Protein AF-A0A6P8N595-F1 (afdb_monomer_lite)

Sequence (375 aa):
MKVKLNLFVYFINKYFNYNSVKYYSQSKTLFDKTEINFKNWEEELERTMQVLPNFITVEEEKSLMEEIDPYVRRLKYEQSHWDDAIHNYRETEKGKWNNDNTKIINRIREKAFSKDMSQISLIHILDLAPEGWIKPHVDSIRFCGEIITGLSLLTDSVMRLKMVDNVTLYKDFLLPRRSLYIMRLVCRKIIKNGSTGNSSILAFVTCYTSCVLWMRYGMLIGDRFILLVNVFGSILQASYVYIFILYSVQKFKPIKQMIAATCFLGVVYFYSFYEEDRALAAKYVGFLSCILTVLFFASPLMMLAHVIRVKSTESLPFPIIMASLIVSCQWFAYGCLLNDRFIQIPNFLGCVLSAFQLCFFLVYHNDKSNETYLI

Structure (mmCIF, N/CA/C/O backbone):
data_AF-A0A6P8N595-F1
#
_entry.id   AF-A0A6P8N595-F1
#
loop_
_atom_site.group_PDB
_atom_site.id
_atom_site.type_symbol
_atom_site.label_atom_id
_atom_site.label_alt_id
_atom_site.label_comp_id
_atom_site.label_asym_id
_atom_site.label_entity_id
_atom_site.label_seq_id
_atom_site.pdbx_PDB_ins_code
_atom_site.Cartn_x
_atom_site.Cartn_y
_atom_site.Cartn_z
_atom_site.occupancy
_atom_site.B_iso_or_equiv
_atom_site.auth_seq_id
_atom_site.auth_comp_id
_atom_site.auth_asym_id
_atom_site.auth_atom_id
_atom_site.pdbx_PDB_model_num
ATOM 1 N N . MET A 1 1 ? 10.367 22.811 14.236 1.00 22.42 1 MET A N 1
ATOM 2 C CA . MET A 1 1 ? 10.750 21.432 14.611 1.00 22.42 1 MET A CA 1
ATOM 3 C C . MET A 1 1 ? 9.459 20.681 14.914 1.00 22.42 1 MET A C 1
ATOM 5 O O . MET A 1 1 ? 8.657 21.198 15.672 1.00 22.42 1 MET A O 1
ATOM 9 N N . LYS A 1 2 ? 9.146 19.594 14.209 1.00 22.42 2 LYS A N 1
ATOM 10 C CA . LYS A 1 2 ? 7.878 18.861 14.391 1.00 22.42 2 LYS A CA 1
ATOM 11 C C . LYS A 1 2 ? 8.138 17.760 15.407 1.00 22.42 2 LYS A C 1
ATOM 13 O O . LYS A 1 2 ? 9.170 17.126 15.257 1.00 22.42 2 LYS A O 1
ATOM 18 N N . VAL A 1 3 ? 7.243 17.546 16.372 1.00 24.86 3 VAL A N 1
ATOM 19 C CA . VAL A 1 3 ? 7.327 16.385 17.261 1.00 24.86 3 VAL A CA 1
ATOM 20 C C . VAL A 1 3 ? 6.084 15.523 17.110 1.00 24.86 3 VAL A C 1
ATOM 22 O O . VAL A 1 3 ? 4.962 16.028 17.115 1.00 24.86 3 VAL A O 1
ATOM 25 N N . LYS A 1 4 ? 6.293 14.226 16.896 1.00 27.27 4 LYS A N 1
ATOM 26 C CA . LYS A 1 4 ? 5.243 13.199 16.922 1.00 27.27 4 LYS A CA 1
ATOM 27 C C . LYS A 1 4 ? 5.301 12.476 18.271 1.00 27.27 4 LYS A C 1
ATOM 29 O O . LYS A 1 4 ? 6.362 12.458 18.878 1.00 27.27 4 LYS A O 1
ATOM 34 N N . LEU A 1 5 ? 4.204 11.896 18.748 1.00 27.95 5 LEU A N 1
ATOM 35 C CA . LEU A 1 5 ? 4.162 11.130 20.002 1.00 27.95 5 LEU A CA 1
ATOM 36 C C . LEU A 1 5 ? 3.780 9.676 19.701 1.00 27.95 5 LEU A C 1
ATOM 38 O O . LEU A 1 5 ? 2.853 9.456 18.931 1.00 27.95 5 LEU A O 1
ATOM 42 N N . ASN A 1 6 ? 4.494 8.716 20.288 1.00 30.11 6 ASN A N 1
ATOM 43 C CA . ASN A 1 6 ? 4.221 7.283 20.214 1.00 30.11 6 ASN A CA 1
ATOM 44 C C . ASN A 1 6 ? 3.418 6.824 21.431 1.00 30.11 6 ASN A C 1
ATOM 46 O O . ASN A 1 6 ? 3.755 7.199 22.553 1.00 30.11 6 ASN A O 1
ATOM 50 N N . LEU A 1 7 ? 2.447 5.949 21.201 1.00 32.38 7 LEU A N 1
ATOM 51 C CA . LEU A 1 7 ? 1.578 5.328 22.190 1.00 32.38 7 LEU A CA 1
ATOM 52 C C . LEU A 1 7 ? 2.114 3.964 22.638 1.00 32.38 7 LEU A C 1
ATOM 54 O O . LEU A 1 7 ? 2.321 3.092 21.805 1.00 32.38 7 LEU A O 1
ATOM 58 N N . PHE A 1 8 ? 2.289 3.764 23.942 1.00 31.25 8 PHE A N 1
ATOM 59 C CA . PHE A 1 8 ? 2.638 2.485 24.566 1.00 31.25 8 PHE A CA 1
ATOM 60 C C . PHE A 1 8 ? 1.568 2.129 25.600 1.00 31.25 8 PHE A C 1
ATOM 62 O O . PHE A 1 8 ? 1.173 3.023 26.338 1.00 31.25 8 PHE A O 1
ATOM 69 N N . VAL A 1 9 ? 1.147 0.868 25.727 1.00 31.14 9 VAL A N 1
ATOM 70 C CA . VAL A 1 9 ? 0.247 0.430 26.816 1.00 31.14 9 VAL A CA 1
ATOM 71 C C . VAL A 1 9 ? 0.777 -0.854 27.463 1.00 31.14 9 VAL A C 1
ATOM 73 O O . VAL A 1 9 ? 1.109 -1.804 26.753 1.00 31.14 9 VAL A O 1
ATOM 76 N N . TYR A 1 10 ? 0.862 -0.876 28.798 1.00 28.20 10 TYR A N 1
ATOM 77 C CA . TYR A 1 10 ? 1.267 -2.026 29.621 1.00 28.20 10 TYR A CA 1
ATOM 78 C C . TYR A 1 10 ? 0.215 -2.353 30.690 1.00 28.20 10 TYR A C 1
ATOM 80 O O . TYR A 1 10 ? -0.327 -1.439 31.307 1.00 28.20 10 TYR A O 1
ATOM 88 N N . PHE A 1 11 ? -0.008 -3.636 30.992 1.00 29.19 11 PHE A N 1
ATOM 89 C CA . PHE A 1 11 ? -0.725 -4.053 32.207 1.00 29.19 11 PHE A CA 1
ATOM 90 C C . PHE A 1 11 ? 0.168 -3.914 33.437 1.00 29.19 11 PHE A C 1
ATOM 92 O O . PHE A 1 11 ? 1.360 -4.231 33.397 1.00 29.19 11 PHE A O 1
ATOM 99 N N . ILE A 1 12 ? -0.397 -3.448 34.551 1.00 31.77 12 ILE A N 1
ATOM 100 C CA . ILE A 1 12 ? 0.353 -3.354 35.805 1.00 31.77 12 ILE A CA 1
ATOM 101 C C . ILE A 1 12 ? 0.553 -4.766 36.360 1.00 31.77 12 ILE A C 1
ATOM 103 O O . ILE A 1 12 ? -0.369 -5.352 36.920 1.00 31.77 12 ILE A O 1
ATOM 107 N N . ASN A 1 13 ? 1.781 -5.288 36.271 1.00 28.41 13 ASN A N 1
ATOM 108 C CA . ASN A 1 13 ? 2.214 -6.429 37.074 1.00 28.41 13 ASN A CA 1
ATOM 109 C C . ASN A 1 13 ? 3.448 -6.060 37.931 1.00 28.41 13 ASN A C 1
ATOM 111 O O . ASN A 1 13 ? 4.530 -5.754 37.433 1.00 28.41 13 ASN A O 1
ATOM 115 N N . LYS A 1 14 ? 3.214 -6.031 39.249 1.00 30.34 14 LYS A N 1
ATOM 116 C CA . LYS A 1 14 ? 4.107 -6.041 40.432 1.00 30.34 14 LYS A CA 1
ATOM 117 C C . LYS A 1 14 ? 5.339 -5.119 40.588 1.00 30.34 14 LYS A C 1
ATOM 119 O O . LYS A 1 14 ? 5.921 -5.162 41.667 1.00 30.34 14 LYS A O 1
ATOM 124 N N . TYR A 1 15 ? 5.705 -4.245 39.645 1.00 29.50 15 TYR A N 1
ATOM 125 C CA . TYR A 1 15 ? 6.865 -3.332 39.821 1.00 29.50 15 TYR A CA 1
ATOM 126 C C . TYR A 1 15 ? 6.601 -1.841 39.538 1.00 29.50 15 TYR A C 1
ATOM 128 O O . TYR A 1 15 ? 7.543 -1.055 39.432 1.00 29.50 15 TYR A O 1
ATOM 136 N N . PHE A 1 16 ? 5.339 -1.414 39.436 1.00 36.00 16 PHE A N 1
ATOM 137 C CA . PHE A 1 16 ? 5.020 -0.003 39.202 1.00 36.00 16 PHE A CA 1
ATOM 138 C C . PHE A 1 16 ? 4.951 0.774 40.525 1.00 36.00 16 PHE A C 1
ATOM 140 O O . PHE A 1 16 ? 4.128 0.484 41.393 1.00 36.00 16 PHE A O 1
ATOM 147 N N . ASN A 1 17 ? 5.847 1.748 40.694 1.00 30.89 17 ASN A N 1
ATOM 148 C CA . ASN A 1 17 ? 5.922 2.581 41.889 1.00 30.89 17 ASN A CA 1
ATOM 149 C C . ASN A 1 17 ? 4.817 3.652 41.825 1.00 30.89 17 ASN A C 1
ATOM 151 O O . ASN A 1 17 ? 4.903 4.588 41.035 1.00 30.89 17 ASN A O 1
ATOM 155 N N . TYR A 1 18 ? 3.770 3.496 42.640 1.00 31.53 18 TYR A N 1
ATOM 156 C CA . TYR A 1 18 ? 2.554 4.330 42.659 1.00 31.53 18 TYR A CA 1
ATOM 157 C C . TYR A 1 18 ? 2.798 5.830 42.944 1.00 31.53 18 TYR A C 1
ATOM 159 O O . TYR A 1 18 ? 1.905 6.650 42.742 1.00 31.53 18 TYR A O 1
ATOM 167 N N . ASN A 1 19 ? 3.996 6.209 43.396 1.00 28.02 19 ASN A N 1
ATOM 168 C CA . ASN A 1 19 ? 4.276 7.534 43.956 1.00 28.02 19 ASN A CA 1
ATOM 169 C C . ASN A 1 19 ? 4.432 8.682 42.936 1.00 28.02 19 ASN A C 1
ATOM 171 O O . ASN A 1 19 ? 4.620 9.822 43.358 1.00 28.02 19 ASN A O 1
ATOM 175 N N . SER A 1 20 ? 4.359 8.437 41.622 1.00 33.53 20 SER A N 1
ATOM 176 C CA . SER A 1 20 ? 4.559 9.480 40.593 1.00 33.53 20 SER A CA 1
ATOM 177 C C . SER A 1 20 ? 3.300 9.908 39.824 1.00 33.53 20 SER A C 1
ATOM 179 O O . SER A 1 20 ? 3.393 10.784 38.965 1.00 33.53 20 SER A O 1
ATOM 181 N N . VAL A 1 21 ? 2.117 9.357 40.121 1.00 32.88 21 VAL A N 1
ATOM 182 C CA . VAL A 1 21 ? 0.891 9.643 39.351 1.00 32.88 21 VAL A CA 1
ATOM 183 C C . VAL A 1 21 ? 0.053 10.725 40.043 1.00 32.88 21 VAL A C 1
ATOM 185 O O . VAL A 1 21 ? -0.585 10.475 41.064 1.00 32.88 21 VAL A O 1
ATOM 188 N N . LYS A 1 22 ? 0.029 11.944 39.486 1.00 33.22 22 LYS A N 1
ATOM 189 C CA . LYS A 1 22 ? -0.899 13.006 39.911 1.00 33.22 22 LYS A CA 1
ATOM 190 C C . LYS A 1 22 ? -2.226 12.882 39.159 1.00 33.22 22 LYS A C 1
ATOM 192 O O . LYS A 1 22 ? -2.256 12.937 37.934 1.00 33.22 22 LYS A O 1
ATOM 197 N N . TYR A 1 23 ? -3.327 12.771 39.899 1.00 31.20 23 TYR A N 1
ATOM 198 C CA . TYR A 1 23 ? -4.684 12.879 39.364 1.00 31.20 23 TYR A CA 1
ATOM 199 C C . TYR A 1 23 ? -5.029 14.354 39.142 1.00 31.20 23 TYR A C 1
ATOM 201 O O . TYR A 1 23 ? -4.988 15.137 40.089 1.00 31.20 23 TYR A O 1
ATOM 209 N N . TYR A 1 24 ? -5.397 14.739 37.920 1.00 34.91 24 TYR A N 1
ATOM 210 C CA . TYR A 1 24 ? -5.922 16.076 37.642 1.00 34.91 24 TYR A CA 1
ATOM 211 C C . TYR A 1 24 ? -7.343 15.993 37.091 1.00 34.91 24 TYR A C 1
ATOM 213 O O . TYR A 1 24 ? -7.575 15.534 35.976 1.00 34.91 24 TYR A O 1
ATOM 221 N N . SER A 1 25 ? -8.302 16.489 37.876 1.00 28.50 25 SER A N 1
ATOM 222 C CA . SER A 1 25 ? -9.640 16.828 37.402 1.00 28.50 25 SER A CA 1
ATOM 223 C C . SER A 1 25 ? -9.751 18.347 37.327 1.00 28.50 25 SER A C 1
ATOM 225 O O . SER A 1 25 ? -9.930 18.998 38.353 1.00 28.50 25 SER A O 1
ATOM 227 N N . GLN A 1 26 ? -9.654 18.942 36.139 1.00 25.52 26 GLN A N 1
ATOM 228 C CA . GLN A 1 26 ? -10.226 20.271 35.923 1.00 25.52 26 GLN A CA 1
ATOM 229 C C . GLN A 1 26 ? -10.506 20.526 34.441 1.00 25.52 26 GLN A C 1
ATOM 231 O O . GLN A 1 26 ? -9.626 20.500 33.586 1.00 25.52 26 GLN A O 1
ATOM 236 N N . SER A 1 27 ? -11.781 20.778 34.159 1.00 31.08 27 SER A N 1
ATOM 237 C CA . SER A 1 27 ? -12.295 21.235 32.873 1.00 31.08 27 SER A CA 1
ATOM 238 C C . SER A 1 27 ? -12.081 22.744 32.757 1.00 31.08 27 SER A C 1
ATOM 240 O O . SER A 1 27 ? -12.686 23.500 33.517 1.00 31.08 27 SER A O 1
ATOM 242 N N . LYS A 1 28 ? -11.289 23.196 31.779 1.00 28.48 28 LYS A N 1
ATOM 243 C CA . LYS A 1 28 ? -11.350 24.578 31.281 1.00 28.48 28 LYS A CA 1
ATOM 244 C C . LYS A 1 28 ? -11.314 24.601 29.755 1.00 28.48 28 LYS A C 1
ATOM 246 O O . LYS A 1 28 ? -10.294 24.338 29.126 1.00 28.48 28 LYS A O 1
ATOM 251 N N . THR A 1 29 ? -12.457 24.940 29.173 1.00 33.50 29 THR A N 1
ATOM 252 C CA . THR A 1 29 ? -12.602 25.449 27.808 1.00 33.50 29 THR A CA 1
ATOM 253 C C . THR A 1 29 ? -12.047 26.866 27.724 1.00 33.50 29 THR A C 1
ATOM 255 O O . THR A 1 29 ? -12.543 27.734 28.433 1.00 33.50 29 THR A O 1
ATOM 258 N N . LEU A 1 30 ? -11.066 27.097 26.847 1.00 30.72 30 LEU A N 1
ATOM 259 C CA . LEU A 1 30 ? -10.986 28.241 25.924 1.00 30.72 30 LEU A CA 1
ATOM 260 C C . LEU A 1 30 ? -9.682 28.155 25.118 1.00 30.72 30 LEU A C 1
ATOM 262 O O . LEU A 1 30 ? -8.594 27.957 25.657 1.00 30.72 30 LEU A O 1
ATOM 266 N N . PHE A 1 31 ? -9.843 28.235 23.800 1.00 36.12 31 PHE A N 1
ATOM 267 C CA . PHE A 1 31 ? -8.775 28.276 22.812 1.00 36.12 31 PHE A CA 1
ATOM 268 C C . PHE A 1 31 ? -8.115 29.650 22.832 1.00 36.12 31 PHE A C 1
ATOM 270 O O . PHE A 1 31 ? -8.817 30.649 22.699 1.00 36.12 31 PHE A O 1
ATOM 277 N N . ASP A 1 32 ? -6.785 29.684 22.871 1.00 28.67 32 ASP A N 1
ATOM 278 C CA . ASP A 1 32 ? -6.045 30.850 22.406 1.00 28.67 32 ASP A CA 1
ATOM 279 C C . ASP A 1 32 ? -4.906 30.437 21.466 1.00 28.67 32 ASP A C 1
ATOM 281 O O . ASP A 1 32 ? -4.267 29.388 21.619 1.00 28.67 32 ASP A O 1
ATOM 285 N N . LYS A 1 33 ? -4.741 31.224 20.404 1.00 36.44 33 LYS A N 1
ATOM 286 C CA . LYS A 1 33 ? -3.834 30.979 19.282 1.00 36.44 33 LYS A CA 1
ATOM 287 C C . LYS A 1 33 ? -2.495 31.652 19.570 1.00 36.44 33 LYS A C 1
ATOM 289 O O . LYS A 1 33 ? -2.233 32.722 19.041 1.00 36.44 33 LYS A O 1
ATOM 294 N N . THR A 1 34 ? -1.602 30.990 20.291 1.00 35.50 34 THR A N 1
ATOM 295 C CA . THR A 1 34 ? -0.207 31.451 20.394 1.00 35.50 34 THR A CA 1
ATOM 296 C C . THR A 1 34 ? 0.788 30.299 20.277 1.00 35.50 34 THR A C 1
ATOM 298 O O . THR A 1 34 ? 0.432 29.122 20.372 1.00 35.50 34 THR A O 1
ATOM 301 N N . GLU A 1 35 ? 1.997 30.656 19.855 1.00 37.47 35 GLU A N 1
ATOM 302 C CA . GLU A 1 35 ? 3.097 29.796 19.418 1.00 37.47 35 GLU A CA 1
ATOM 303 C C . GLU A 1 35 ? 3.556 28.806 20.498 1.00 37.47 35 GLU A C 1
ATOM 305 O O . GLU A 1 35 ? 3.642 29.141 21.677 1.00 37.47 35 GLU A O 1
ATOM 310 N N . ILE A 1 36 ? 3.877 27.574 20.088 1.00 44.00 36 ILE A N 1
ATOM 311 C CA . ILE A 1 36 ? 4.353 26.529 21.001 1.00 44.00 36 ILE A CA 1
ATOM 312 C C . ILE A 1 36 ? 5.821 26.799 21.338 1.00 44.00 36 ILE A C 1
ATOM 314 O O . ILE A 1 36 ? 6.707 26.679 20.489 1.00 44.00 36 ILE A O 1
ATOM 318 N N . ASN A 1 37 ? 6.066 27.147 22.598 1.00 40.62 37 ASN A N 1
ATOM 319 C CA . ASN A 1 37 ? 7.393 27.280 23.181 1.00 40.62 37 ASN A CA 1
ATOM 320 C C . ASN A 1 37 ? 7.876 25.893 23.655 1.00 40.62 37 ASN A C 1
ATOM 322 O O . ASN A 1 37 ? 7.269 25.282 24.533 1.00 40.62 37 ASN A O 1
ATOM 326 N N . PHE A 1 38 ? 8.975 25.388 23.082 1.00 45.66 38 PHE A N 1
ATOM 327 C CA . PHE A 1 38 ? 9.513 24.025 23.280 1.00 45.66 38 PHE A CA 1
ATOM 328 C C . PHE A 1 38 ? 9.911 23.666 24.726 1.00 45.66 38 PHE A C 1
ATOM 330 O O . PHE A 1 38 ? 10.293 22.528 24.989 1.00 45.66 38 PHE A O 1
ATOM 337 N N . LYS A 1 39 ? 9.811 24.600 25.677 1.00 53.53 39 LYS A N 1
ATOM 338 C CA . LYS A 1 39 ? 10.067 24.350 27.101 1.00 53.53 39 LYS A CA 1
ATOM 339 C C . LYS A 1 39 ? 8.928 23.639 27.842 1.00 53.53 39 LYS A C 1
ATOM 341 O O . LYS A 1 39 ? 9.152 23.259 28.983 1.00 53.53 39 LYS A O 1
ATOM 346 N N . ASN A 1 40 ? 7.753 23.440 27.230 1.00 65.31 40 ASN A N 1
ATOM 347 C CA . ASN A 1 40 ? 6.546 23.072 27.982 1.00 65.31 40 ASN A CA 1
ATOM 348 C C . ASN A 1 40 ? 5.721 21.895 27.417 1.00 65.31 40 ASN A C 1
ATOM 350 O O . ASN A 1 40 ? 4.494 21.865 27.515 1.00 65.31 40 ASN A O 1
ATOM 354 N N . TRP A 1 41 ? 6.394 20.921 26.796 1.00 68.25 41 TRP A N 1
ATOM 355 C CA . TRP A 1 41 ? 5.740 19.774 26.148 1.00 68.25 41 TRP A CA 1
ATOM 356 C C . TRP A 1 41 ? 4.914 18.913 27.118 1.00 68.25 41 TRP A C 1
ATOM 358 O O . TRP A 1 41 ? 3.913 18.334 26.707 1.00 68.25 41 TRP A O 1
ATOM 368 N N . GLU A 1 42 ? 5.303 18.838 28.396 1.00 68.62 42 GLU A N 1
ATOM 369 C CA . GLU A 1 42 ? 4.563 18.083 29.411 1.00 68.62 42 GLU A CA 1
ATOM 370 C C . GLU A 1 42 ? 3.210 18.707 29.741 1.00 68.62 42 GLU A C 1
ATOM 372 O O . GLU A 1 42 ? 2.222 17.980 29.806 1.00 68.62 42 GLU A O 1
ATOM 377 N N . GLU A 1 43 ? 3.147 20.031 29.916 1.00 73.00 43 GLU A N 1
ATOM 378 C CA . GLU A 1 43 ? 1.883 20.732 30.160 1.00 73.00 43 GLU A CA 1
ATOM 379 C C . GLU A 1 43 ? 0.974 20.657 28.928 1.00 73.00 43 GLU A C 1
ATOM 381 O O . GLU A 1 43 ? -0.240 20.505 29.045 1.00 73.00 43 GLU A O 1
ATOM 386 N N . GLU A 1 44 ? 1.540 20.719 27.721 1.00 70.31 44 GLU A N 1
ATOM 387 C CA . GLU A 1 44 ? 0.768 20.545 26.489 1.00 70.31 44 GLU A CA 1
ATOM 388 C C . GLU A 1 44 ? 0.215 19.116 26.356 1.00 70.31 44 GLU A C 1
ATOM 390 O O . GLU A 1 44 ? -0.947 18.929 25.978 1.00 70.31 44 GLU A O 1
ATOM 395 N N . LEU A 1 45 ? 1.008 18.109 26.730 1.00 73.62 45 LEU A N 1
ATOM 396 C CA . LEU A 1 45 ? 0.579 16.715 26.763 1.00 73.62 45 LEU A CA 1
ATOM 397 C C . LEU A 1 45 ? -0.528 16.489 27.801 1.00 73.62 45 LEU A C 1
ATOM 399 O O . LEU A 1 45 ? -1.539 15.870 27.490 1.00 73.62 45 LEU A O 1
ATOM 403 N N . GLU A 1 46 ? -0.392 17.046 29.004 1.00 75.06 46 GLU A N 1
ATOM 404 C CA . GLU A 1 46 ? -1.430 16.988 30.044 1.00 75.06 46 GLU A CA 1
ATOM 405 C C . GLU A 1 46 ? -2.716 17.716 29.636 1.00 75.06 46 GLU A C 1
ATOM 407 O O . GLU A 1 46 ? -3.816 17.282 29.970 1.00 75.06 46 GLU A O 1
ATOM 412 N N . ARG A 1 47 ? -2.616 18.805 28.867 1.00 75.56 47 ARG A N 1
ATOM 413 C CA . ARG A 1 47 ? -3.799 19.503 28.335 1.00 75.56 47 ARG A CA 1
ATOM 414 C C . ARG A 1 47 ? -4.538 18.697 27.272 1.00 75.56 47 ARG A C 1
ATOM 416 O O . ARG A 1 47 ? -5.731 18.923 27.057 1.00 75.56 47 ARG A O 1
ATOM 423 N N . THR A 1 48 ? -3.837 17.808 26.578 1.00 78.19 48 THR A N 1
ATOM 424 C CA . THR A 1 48 ? -4.361 17.072 25.424 1.00 78.19 48 THR A CA 1
ATOM 425 C C . THR A 1 48 ? -4.709 15.622 25.712 1.00 78.19 48 THR A C 1
ATOM 427 O O . THR A 1 48 ? -5.538 15.056 25.000 1.00 78.19 48 THR A O 1
ATOM 430 N N . MET A 1 49 ? -4.165 15.053 26.783 1.00 85.94 49 MET A N 1
ATOM 431 C CA . MET A 1 49 ? -4.508 13.736 27.292 1.00 85.94 49 MET A CA 1
ATOM 432 C C . MET A 1 49 ? -5.332 13.865 28.572 1.00 85.94 49 MET A C 1
ATOM 434 O O . MET A 1 49 ? -4.843 14.323 29.600 1.00 85.94 49 MET A O 1
ATOM 438 N N . GLN A 1 50 ? -6.591 13.439 28.519 1.00 89.69 50 GLN A N 1
ATOM 439 C CA . GLN A 1 50 ? -7.490 13.421 29.671 1.00 89.69 50 GLN A CA 1
ATOM 440 C C . GLN A 1 50 ? -7.816 11.982 30.047 1.00 89.69 50 GLN A C 1
ATOM 442 O O . GLN A 1 50 ? -8.171 11.191 29.179 1.00 89.69 50 GLN A O 1
ATOM 447 N N . VAL A 1 51 ? -7.755 11.658 31.338 1.00 92.06 51 VAL A N 1
ATOM 448 C CA . VAL A 1 51 ? -8.226 10.378 31.880 1.00 92.06 51 VAL A CA 1
ATOM 449 C C . VAL A 1 51 ? -9.347 10.663 32.870 1.00 92.06 51 VAL A C 1
ATOM 451 O O . VAL A 1 51 ? -9.163 11.387 33.845 1.00 92.06 51 VAL A O 1
ATOM 454 N N . LEU A 1 52 ? -10.524 10.108 32.602 1.00 93.31 52 LEU A N 1
ATOM 455 C CA . LEU A 1 52 ? -11.717 10.223 33.428 1.00 93.31 52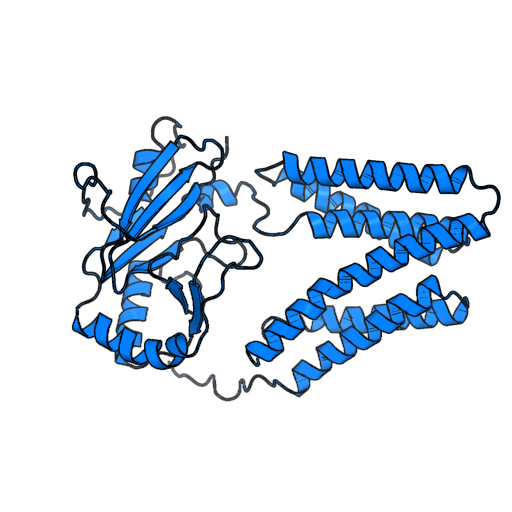 LEU A CA 1
ATOM 456 C C . LEU A 1 52 ? -11.911 8.895 34.172 1.00 93.31 52 LEU A C 1
ATOM 458 O O . LEU A 1 52 ? -12.436 7.948 33.580 1.00 93.31 52 LEU A O 1
ATOM 462 N N . PRO A 1 53 ? -11.460 8.775 35.433 1.00 93.88 53 PRO A N 1
ATOM 463 C CA . PRO A 1 53 ? -11.651 7.556 36.211 1.00 93.88 53 PRO A CA 1
ATOM 464 C C . PRO A 1 53 ? -13.137 7.326 36.506 1.00 93.88 53 PRO A C 1
ATOM 466 O O . PRO A 1 53 ? -13.897 8.285 36.635 1.00 93.88 53 PRO A O 1
ATOM 469 N N . ASN A 1 54 ? -13.538 6.058 36.646 1.00 94.56 54 ASN A N 1
ATOM 470 C CA . ASN A 1 54 ? -14.922 5.659 36.940 1.00 94.56 54 ASN A CA 1
ATOM 471 C C . ASN A 1 54 ? -15.953 6.290 35.983 1.00 94.56 54 ASN A C 1
ATOM 473 O O . ASN A 1 54 ? -17.024 6.725 36.400 1.00 94.56 54 ASN A O 1
ATOM 477 N N . PHE A 1 55 ? -15.613 6.374 34.693 1.00 96.62 55 PHE A N 1
ATOM 478 C CA . PHE A 1 55 ? -16.507 6.917 33.671 1.00 96.62 55 PHE A CA 1
ATOM 479 C C . PHE A 1 55 ? -17.721 6.012 33.423 1.00 96.62 55 PHE A C 1
ATOM 481 O O . PHE A 1 55 ? -18.786 6.497 33.033 1.00 96.62 55 PHE A O 1
ATOM 488 N N . ILE A 1 56 ? -17.559 4.707 33.644 1.00 96.75 56 ILE A N 1
ATOM 489 C CA . ILE A 1 56 ? -18.656 3.741 33.684 1.00 96.75 56 ILE A CA 1
ATOM 490 C C . ILE A 1 56 ? -18.782 3.122 35.077 1.00 96.75 56 ILE A C 1
ATOM 492 O O . ILE A 1 56 ? -17.808 3.019 35.827 1.00 96.75 56 ILE A O 1
ATOM 496 N N . THR A 1 57 ? -19.993 2.690 35.400 1.00 97.25 57 THR A N 1
ATOM 497 C CA . THR A 1 57 ? -20.317 1.923 36.608 1.00 97.25 57 THR A CA 1
ATOM 498 C C . THR A 1 57 ? -19.915 0.451 36.468 1.00 97.25 57 THR A C 1
ATOM 500 O O . THR A 1 57 ? -19.492 -0.006 35.402 1.00 97.25 57 THR A O 1
ATOM 503 N N . VAL A 1 58 ? -20.020 -0.309 37.559 1.00 96.75 58 VAL A N 1
ATOM 504 C CA . VAL A 1 58 ? -19.733 -1.754 37.558 1.00 96.75 58 VAL A CA 1
ATOM 505 C C . VAL A 1 58 ? -20.785 -2.506 36.737 1.00 96.75 58 VAL A C 1
ATOM 507 O O . VAL A 1 58 ? -20.462 -3.450 36.020 1.00 96.75 58 VAL A O 1
ATOM 510 N N . GLU A 1 59 ? -22.031 -2.050 36.797 1.00 97.31 59 GLU A N 1
ATOM 511 C CA . GLU A 1 59 ? -23.170 -2.587 36.059 1.00 97.31 59 GLU A CA 1
ATOM 512 C C . GLU A 1 59 ? -23.022 -2.325 34.555 1.00 97.31 59 GLU A C 1
ATOM 514 O O . GLU A 1 59 ? -23.223 -3.228 33.745 1.00 97.31 59 GLU A O 1
ATOM 519 N N . GLU A 1 60 ? -22.595 -1.117 34.178 1.00 96.56 60 GLU A N 1
ATOM 520 C CA . GLU A 1 60 ? -22.302 -0.757 32.786 1.00 96.56 60 GLU A CA 1
ATOM 521 C C . GLU A 1 60 ? -21.121 -1.558 32.220 1.00 96.56 60 GLU A C 1
ATOM 523 O O . GLU A 1 60 ? -21.194 -2.048 31.094 1.00 96.56 60 GLU A O 1
ATOM 528 N N . GLU A 1 61 ? -20.050 -1.749 33.000 1.00 95.88 61 GLU A N 1
ATOM 529 C CA . GLU A 1 61 ? -18.940 -2.628 32.611 1.00 95.88 61 GLU A CA 1
ATOM 530 C C . GLU A 1 61 ? -19.426 -4.063 32.380 1.00 95.88 61 GLU A C 1
ATOM 532 O O . GLU A 1 61 ? -19.075 -4.677 31.374 1.00 95.88 61 GLU A O 1
ATOM 537 N N . LYS A 1 62 ? -20.271 -4.589 33.273 1.00 94.88 62 LYS A N 1
ATOM 538 C CA . LYS A 1 62 ? -20.844 -5.931 33.135 1.00 94.88 62 LYS A CA 1
ATOM 539 C C . LYS A 1 62 ? -21.704 -6.059 31.872 1.00 94.88 62 LYS A C 1
ATOM 541 O O . LYS A 1 62 ? -21.521 -7.020 31.133 1.00 94.88 62 LYS A O 1
ATOM 546 N N . SER A 1 63 ? -22.567 -5.082 31.592 1.00 96.56 63 SER A N 1
ATOM 547 C CA . SER A 1 63 ? -23.401 -5.045 30.378 1.00 96.56 63 SER A CA 1
ATOM 548 C C . SER A 1 63 ? -22.565 -5.026 29.091 1.00 96.56 63 SER A C 1
ATOM 550 O O . SER A 1 63 ? -22.890 -5.711 28.118 1.00 96.56 63 SER A O 1
ATOM 552 N N . LEU A 1 64 ? -21.458 -4.275 29.073 1.00 94.06 64 LEU A N 1
ATOM 553 C CA . LEU A 1 64 ? -20.518 -4.287 27.949 1.00 94.06 64 LEU A CA 1
ATOM 554 C C . LEU A 1 64 ? -19.873 -5.666 27.790 1.00 94.06 64 LEU A C 1
ATOM 556 O O . LEU A 1 64 ? -19.849 -6.204 26.684 1.00 94.06 64 LEU A O 1
ATOM 560 N N . MET A 1 65 ? -19.394 -6.263 28.884 1.00 93.75 65 MET A N 1
ATOM 561 C CA . MET A 1 65 ? -18.754 -7.578 28.837 1.00 93.75 65 MET A CA 1
ATOM 562 C C . MET A 1 65 ? -19.720 -8.678 28.389 1.00 93.75 65 MET A C 1
ATOM 564 O O . MET A 1 65 ? -19.332 -9.498 27.568 1.00 93.75 65 MET A O 1
ATOM 568 N N . GLU A 1 66 ? -20.975 -8.678 28.842 1.00 93.88 66 GLU A N 1
ATOM 569 C CA . GLU A 1 66 ? -21.990 -9.656 28.417 1.00 93.88 66 GLU A CA 1
ATOM 570 C C . GLU A 1 66 ? -22.288 -9.586 26.912 1.00 93.88 66 GLU A C 1
ATOM 572 O O . GLU A 1 66 ? -22.542 -10.615 26.283 1.00 93.88 66 GLU A O 1
ATOM 577 N N . GLU A 1 67 ? -22.209 -8.396 26.310 1.00 92.12 67 GLU A N 1
ATOM 578 C CA . GLU A 1 67 ? -22.387 -8.229 24.867 1.00 92.12 67 GLU A CA 1
ATOM 579 C C . GLU A 1 67 ? -21.115 -8.567 24.062 1.00 92.12 67 GLU A C 1
ATOM 581 O O . GLU A 1 67 ? -21.211 -9.083 22.945 1.00 92.12 67 GLU A O 1
ATOM 586 N N . ILE A 1 68 ? -19.926 -8.290 24.607 1.00 91.56 68 ILE A N 1
ATOM 587 C CA . ILE A 1 68 ? -18.634 -8.429 23.912 1.00 91.56 68 ILE A CA 1
ATOM 588 C C . ILE A 1 68 ? -18.059 -9.851 24.030 1.00 91.56 68 ILE A C 1
ATOM 590 O O . ILE A 1 68 ? -17.623 -10.432 23.027 1.00 91.56 68 ILE A O 1
ATOM 594 N N . ASP A 1 69 ? -18.066 -10.431 25.236 1.00 88.56 69 ASP A N 1
ATOM 595 C CA . ASP A 1 69 ? -17.419 -11.711 25.562 1.00 88.56 69 ASP A CA 1
ATOM 596 C C . ASP A 1 69 ? -17.810 -12.862 24.622 1.00 88.56 69 ASP A C 1
ATOM 598 O O . ASP A 1 69 ? -16.911 -13.592 24.189 1.00 88.56 69 ASP A O 1
ATOM 602 N N . PRO A 1 70 ? -19.098 -13.066 24.266 1.00 88.94 70 PRO A N 1
ATOM 603 C CA . PRO A 1 70 ? -19.500 -14.204 23.440 1.00 88.94 70 PRO A CA 1
ATOM 604 C C . PRO A 1 70 ? -18.814 -14.253 22.072 1.00 88.94 70 PRO A C 1
ATOM 606 O O . PRO A 1 70 ? -18.652 -15.342 21.515 1.00 88.94 70 PRO A O 1
ATOM 609 N N . TYR A 1 71 ? -18.416 -13.096 21.538 1.00 84.56 71 TYR A N 1
ATOM 610 C CA . TYR A 1 71 ? -17.730 -12.970 20.253 1.00 84.56 71 TYR A CA 1
ATOM 611 C C . TYR A 1 71 ? -16.217 -13.031 20.435 1.00 84.56 71 TYR A C 1
ATOM 613 O O . TYR A 1 71 ? -15.550 -13.859 19.814 1.00 84.56 71 TYR A O 1
ATOM 621 N N . VAL A 1 72 ? -15.685 -12.205 21.337 1.00 84.06 72 VAL A N 1
ATOM 622 C CA . VAL A 1 72 ? -14.241 -12.055 21.542 1.00 84.06 72 VAL A CA 1
ATOM 623 C C . VAL A 1 72 ? -13.615 -13.343 22.084 1.00 84.06 72 VAL A C 1
ATOM 625 O O . VAL A 1 72 ? -12.542 -13.740 21.635 1.00 84.06 72 VAL A O 1
ATOM 628 N N . ARG A 1 73 ? -14.320 -14.099 22.939 1.00 84.75 73 ARG A N 1
ATOM 629 C CA . ARG A 1 73 ? -13.826 -15.386 23.466 1.00 84.75 73 ARG A CA 1
ATOM 630 C C . ARG A 1 73 ? -13.639 -16.477 22.418 1.00 84.75 73 ARG A C 1
ATOM 632 O O . ARG A 1 73 ? -12.870 -17.405 22.653 1.00 84.75 73 ARG A O 1
ATOM 639 N N . ARG A 1 74 ? -14.325 -16.376 21.277 1.00 87.81 74 ARG A N 1
ATOM 640 C CA . ARG A 1 74 ? -14.183 -17.326 20.161 1.00 87.81 74 ARG A CA 1
ATOM 641 C C . ARG A 1 74 ? -12.948 -17.036 19.310 1.00 87.81 74 ARG A C 1
ATOM 643 O O . ARG A 1 74 ? -12.541 -17.891 18.526 1.00 87.81 74 ARG A O 1
ATOM 650 N N . LEU A 1 75 ? -12.363 -15.847 19.448 1.00 86.06 75 LEU A N 1
ATOM 651 C CA . LEU A 1 75 ? -11.157 -15.451 18.737 1.00 86.06 75 LEU A CA 1
ATOM 652 C C . LEU A 1 75 ? -9.923 -16.005 19.452 1.00 86.06 75 LEU A C 1
ATOM 654 O O . LEU A 1 75 ? -9.835 -16.012 20.683 1.00 86.06 75 LEU A O 1
ATOM 658 N N . LYS A 1 76 ? -8.958 -16.468 18.657 1.00 87.56 76 LYS A N 1
ATOM 659 C CA . LYS A 1 76 ? -7.643 -16.876 19.152 1.00 87.56 76 LYS A CA 1
ATOM 660 C C . LYS A 1 76 ? -6.787 -15.635 19.379 1.00 87.56 76 LYS A C 1
ATOM 662 O O . LYS A 1 76 ? -6.885 -14.687 18.607 1.00 87.56 76 LYS A O 1
ATOM 667 N N . TYR A 1 77 ? -5.931 -15.683 20.394 1.00 84.00 77 TYR A N 1
ATOM 668 C CA . TYR A 1 77 ? -4.884 -14.682 20.553 1.00 84.00 77 TYR A CA 1
ATOM 669 C C . TYR A 1 77 ? -3.886 -14.778 19.392 1.00 84.00 77 TYR A C 1
ATOM 671 O O . TYR A 1 77 ? -3.385 -15.858 19.069 1.00 84.00 77 TYR A O 1
ATOM 679 N N . GLU A 1 78 ? -3.615 -13.641 18.767 1.00 82.56 78 GLU A N 1
ATOM 680 C CA . GLU A 1 78 ? -2.609 -13.445 17.736 1.00 82.56 78 GLU A CA 1
ATOM 681 C C . GLU A 1 78 ? -1.296 -12.966 18.385 1.00 82.56 78 GLU A C 1
ATOM 683 O O . GLU A 1 78 ? -1.292 -12.153 19.314 1.00 82.56 78 GLU A O 1
ATOM 688 N N . GLN A 1 79 ? -0.164 -13.499 17.914 1.00 75.00 79 GLN A N 1
ATOM 689 C CA . GLN A 1 79 ? 1.166 -13.203 18.472 1.00 75.00 79 GLN A CA 1
ATOM 690 C C . GLN A 1 79 ? 1.679 -11.811 18.069 1.00 75.00 79 GLN A C 1
ATOM 692 O O . GLN A 1 79 ? 2.338 -11.136 18.864 1.00 75.00 79 GLN A O 1
ATOM 697 N N . SER A 1 80 ? 1.367 -11.375 16.847 1.00 69.19 80 SER A N 1
ATOM 698 C CA . SER A 1 80 ? 1.663 -10.033 16.346 1.00 69.19 80 SER A CA 1
ATOM 699 C C . SER A 1 80 ? 0.743 -9.657 15.182 1.00 69.19 80 SER A C 1
ATOM 701 O O . SER A 1 80 ? 0.312 -10.520 14.416 1.00 69.19 80 SER A O 1
ATOM 703 N N . HIS A 1 81 ? 0.467 -8.360 15.045 1.00 58.09 81 HIS A N 1
ATOM 704 C CA . HIS A 1 81 ? -0.214 -7.766 13.889 1.00 58.09 81 HIS A CA 1
ATOM 705 C C . HIS A 1 81 ? 0.775 -7.552 12.713 1.00 58.09 81 HIS A C 1
ATOM 707 O O . HIS A 1 81 ? 1.990 -7.670 12.889 1.00 58.09 81 HIS A O 1
ATOM 713 N N . TRP A 1 82 ? 0.300 -7.232 11.499 1.00 49.84 82 TRP A N 1
ATOM 714 C CA . TRP A 1 82 ? 1.168 -7.062 10.310 1.00 49.84 82 TRP A CA 1
ATOM 715 C C . TRP A 1 82 ? 2.126 -5.863 10.403 1.00 49.84 82 TRP A C 1
ATOM 717 O O . TRP A 1 82 ? 3.160 -5.844 9.733 1.00 49.84 82 TRP A O 1
ATOM 727 N N . ASP A 1 83 ? 1.787 -4.866 11.221 1.00 50.47 83 ASP A N 1
ATOM 728 C CA . ASP A 1 83 ? 2.633 -3.712 11.541 1.00 50.47 83 ASP A CA 1
ATOM 729 C C . ASP A 1 83 ? 3.464 -3.911 12.820 1.00 50.47 83 ASP A C 1
ATOM 731 O O . ASP A 1 83 ? 4.203 -3.007 13.211 1.00 50.47 83 ASP A O 1
ATOM 735 N N . ASP A 1 84 ? 3.367 -5.098 13.435 1.00 67.75 84 ASP A N 1
ATOM 736 C CA . ASP A 1 84 ? 4.078 -5.495 14.651 1.00 67.75 84 ASP A CA 1
ATOM 737 C C . ASP A 1 84 ? 3.774 -4.583 15.861 1.00 67.75 84 ASP A C 1
ATOM 739 O O . ASP A 1 84 ? 4.558 -4.527 16.804 1.00 67.75 84 ASP A O 1
ATOM 743 N N . ALA A 1 85 ? 2.648 -3.850 15.856 1.00 70.19 85 ALA A N 1
ATOM 744 C CA . ALA A 1 85 ? 2.322 -2.877 16.903 1.00 70.19 85 ALA A CA 1
ATOM 745 C C . ALA A 1 85 ? 1.710 -3.498 18.170 1.00 70.19 85 ALA A C 1
ATOM 747 O O . ALA A 1 85 ? 1.909 -2.972 19.263 1.00 70.19 85 ALA A O 1
ATOM 748 N N . ILE A 1 86 ? 0.974 -4.604 18.060 1.00 77.12 86 ILE A N 1
ATOM 749 C CA . ILE A 1 86 ? 0.248 -5.223 19.179 1.00 77.12 86 ILE A CA 1
ATOM 750 C C . ILE A 1 86 ? 0.673 -6.687 19.322 1.00 77.12 86 ILE A C 1
ATOM 752 O O . ILE A 1 86 ? 0.810 -7.390 18.321 1.00 77.12 86 ILE A O 1
ATOM 756 N N . HIS A 1 87 ? 0.872 -7.141 20.564 1.00 79.81 87 HIS A N 1
ATOM 757 C CA . HIS A 1 87 ? 1.316 -8.495 20.902 1.00 79.81 87 HIS A CA 1
ATOM 758 C C . HIS A 1 87 ? 0.365 -9.205 21.863 1.00 79.81 87 HIS A C 1
ATOM 760 O O . HIS A 1 87 ? -0.119 -8.590 22.812 1.00 79.81 87 HIS A O 1
ATOM 766 N N . ASN A 1 88 ? 0.173 -10.513 21.645 1.00 85.44 88 ASN A N 1
ATOM 767 C CA . ASN A 1 88 ? -0.714 -11.396 22.417 1.00 85.44 88 ASN A CA 1
ATOM 768 C C . ASN A 1 88 ? -2.093 -10.771 22.644 1.00 85.44 88 ASN A C 1
ATOM 770 O O . ASN A 1 88 ? -2.503 -10.480 23.769 1.00 85.44 88 ASN A O 1
ATOM 774 N N . TYR A 1 89 ? -2.802 -10.552 21.543 1.00 86.75 89 TYR A N 1
ATOM 775 C CA . TYR A 1 89 ? -4.069 -9.831 21.524 1.00 86.75 89 TYR A CA 1
ATOM 776 C C . TYR A 1 89 ? -5.109 -10.544 20.673 1.00 86.75 89 TYR A C 1
ATOM 778 O O . TYR A 1 89 ? -4.791 -11.412 19.867 1.00 86.75 89 TYR A O 1
ATOM 786 N N . ARG A 1 90 ? -6.365 -10.167 20.841 1.00 86.69 90 ARG A N 1
ATOM 787 C CA . ARG A 1 90 ? -7.448 -10.484 19.920 1.00 86.69 90 ARG A CA 1
ATOM 788 C C . ARG A 1 90 ? -8.304 -9.243 19.764 1.00 86.69 90 ARG A C 1
ATOM 790 O O . ARG A 1 90 ? -8.492 -8.489 20.717 1.00 86.69 90 ARG A O 1
ATOM 797 N N . GLU A 1 91 ? -8.818 -9.030 18.567 1.00 88.38 91 GLU A N 1
ATOM 798 C CA . GLU A 1 91 ? -9.567 -7.821 18.263 1.00 88.38 91 GLU A CA 1
ATOM 799 C C . GLU A 1 91 ? -10.755 -8.092 17.355 1.00 88.38 91 GLU A C 1
ATOM 801 O O . GLU A 1 91 ? -10.809 -9.085 16.627 1.00 88.38 91 GLU A O 1
ATOM 806 N N . THR A 1 92 ? -11.725 -7.192 17.413 1.00 84.31 92 THR A N 1
ATOM 807 C CA . THR A 1 92 ? -12.865 -7.172 16.503 1.00 84.31 92 THR A CA 1
ATOM 808 C C . THR A 1 92 ? -13.383 -5.750 16.374 1.00 84.31 92 THR A C 1
ATOM 810 O O . THR A 1 92 ? -13.096 -4.883 17.197 1.00 84.31 92 THR A O 1
ATOM 813 N N . GLU A 1 93 ? -14.208 -5.518 15.365 1.00 85.75 93 GLU A N 1
ATOM 814 C CA . GLU A 1 93 ? -14.949 -4.276 15.203 1.00 85.75 93 GLU A CA 1
ATOM 815 C C . GLU A 1 93 ? -16.445 -4.531 15.391 1.00 85.75 93 GLU A C 1
ATOM 817 O O . GLU A 1 93 ? -16.961 -5.590 15.020 1.00 85.75 93 GLU A O 1
ATOM 822 N N . LYS A 1 94 ? -17.156 -3.574 15.995 1.00 85.00 94 LYS A N 1
ATOM 823 C CA . LYS A 1 94 ? -18.598 -3.678 16.247 1.00 85.00 94 LYS A CA 1
ATOM 824 C C . LYS A 1 94 ? -19.292 -2.334 16.052 1.00 85.00 94 LYS A C 1
ATOM 826 O O . LYS A 1 94 ? -18.948 -1.348 16.697 1.00 85.00 94 LYS A O 1
ATOM 831 N N . GLY A 1 95 ? -20.300 -2.306 15.178 1.00 81.69 95 GLY A N 1
ATOM 832 C CA . GLY A 1 95 ? -21.102 -1.102 14.905 1.00 81.69 95 GLY A CA 1
ATOM 833 C C . GLY A 1 95 ? -22.458 -1.049 15.615 1.00 81.69 95 GLY A C 1
ATOM 834 O O . GLY A 1 95 ? -22.941 0.031 15.937 1.00 81.69 95 GLY A O 1
ATOM 835 N N . LYS A 1 96 ? -23.082 -2.204 15.879 1.00 87.00 96 LYS A N 1
ATOM 836 C CA . LYS A 1 96 ? -24.411 -2.294 16.511 1.00 87.00 96 LYS A CA 1
ATOM 837 C C . LYS A 1 96 ? -24.279 -2.730 17.963 1.00 87.00 96 LYS A C 1
ATOM 839 O O . LYS A 1 96 ? -23.635 -3.747 18.214 1.00 87.00 96 LYS A O 1
ATOM 844 N N . TRP A 1 97 ? -24.918 -1.997 18.867 1.00 90.00 97 TRP A N 1
ATOM 845 C CA . TRP A 1 97 ? -24.912 -2.223 20.313 1.00 90.00 97 TRP A CA 1
ATOM 846 C C . TRP A 1 97 ? -26.340 -2.394 20.829 1.00 90.00 97 TRP A C 1
ATOM 848 O O . TRP A 1 97 ? -27.280 -1.898 20.206 1.00 90.00 97 TRP A O 1
ATOM 858 N N . ASN A 1 98 ? -26.520 -3.079 21.960 1.00 93.62 98 ASN A N 1
ATOM 859 C CA . ASN A 1 98 ? -27.827 -3.133 22.616 1.00 93.62 98 ASN A CA 1
ATOM 860 C C . ASN A 1 98 ? -28.248 -1.738 23.139 1.00 93.62 98 ASN A C 1
ATOM 862 O O . ASN A 1 98 ? -27.458 -0.789 23.143 1.00 93.62 98 ASN A O 1
ATOM 866 N N . ASN A 1 99 ? -29.500 -1.590 23.578 1.00 95.12 99 ASN A N 1
ATOM 867 C CA . ASN A 1 99 ? -30.038 -0.286 23.987 1.00 95.12 99 ASN A CA 1
ATOM 868 C C . ASN A 1 99 ? -29.284 0.345 25.169 1.00 95.12 99 ASN A C 1
ATOM 870 O O . ASN A 1 99 ? -29.127 1.565 25.206 1.00 95.12 99 ASN A O 1
ATOM 874 N N . ASP A 1 100 ? -28.805 -0.454 26.122 1.00 94.44 100 ASP A N 1
ATOM 875 C CA . ASP A 1 100 ? -28.109 0.059 27.305 1.00 94.44 100 ASP A CA 1
ATOM 876 C C . ASP A 1 100 ? -26.666 0.448 26.986 1.00 94.44 100 ASP A C 1
ATOM 878 O O . ASP A 1 100 ? -26.230 1.552 27.314 1.00 94.44 100 ASP A O 1
ATOM 882 N N . ASN A 1 101 ? -25.958 -0.381 26.225 1.00 94.81 101 ASN A N 1
ATOM 883 C CA . ASN A 1 101 ? -24.604 -0.099 25.769 1.00 94.81 101 ASN A CA 1
ATOM 884 C C . ASN A 1 101 ? -24.580 1.057 24.760 1.00 94.81 101 ASN A C 1
ATOM 886 O O . ASN A 1 101 ? -23.655 1.864 24.785 1.00 94.81 101 ASN A O 1
ATOM 890 N N . THR A 1 102 ? -25.631 1.240 23.952 1.00 93.31 102 THR A N 1
ATOM 891 C CA . THR A 1 102 ? -25.776 2.416 23.075 1.00 93.31 102 THR A CA 1
ATOM 892 C C . THR A 1 102 ? -25.778 3.724 23.873 1.00 93.31 102 THR A C 1
ATOM 894 O O . THR A 1 102 ? -25.154 4.696 23.446 1.00 93.31 102 THR A O 1
ATOM 897 N N . LYS A 1 103 ? -26.395 3.761 25.065 1.00 95.06 103 LYS A N 1
ATOM 898 C CA . LYS A 1 103 ? -26.343 4.942 25.951 1.00 95.06 103 LYS A CA 1
ATOM 899 C C . LYS A 1 103 ? -24.913 5.226 26.413 1.00 95.06 103 LYS A C 1
ATOM 901 O O . LYS A 1 103 ? -24.500 6.383 26.424 1.00 95.06 103 LYS A O 1
ATOM 906 N N . ILE A 1 104 ? -24.145 4.183 26.741 1.00 94.31 104 ILE A N 1
ATOM 907 C CA . ILE A 1 104 ? -22.730 4.311 27.124 1.00 94.31 104 ILE A CA 1
ATOM 908 C C . ILE A 1 104 ? -21.917 4.867 25.950 1.00 94.31 104 ILE A C 1
ATOM 910 O O . ILE A 1 104 ? -21.195 5.849 26.116 1.00 94.31 104 ILE A O 1
ATOM 914 N N . ILE A 1 105 ? -22.072 4.291 24.754 1.00 91.75 105 ILE A N 1
ATOM 915 C CA . ILE A 1 105 ? -21.377 4.744 23.542 1.00 91.75 105 ILE A CA 1
ATOM 916 C C . ILE A 1 105 ? -21.717 6.205 23.225 1.00 91.75 105 ILE A C 1
ATOM 918 O O . ILE A 1 105 ? -20.819 6.997 22.937 1.00 91.75 105 ILE A O 1
ATOM 922 N N . ASN A 1 106 ? -22.986 6.600 23.330 1.00 90.19 106 ASN A N 1
ATOM 923 C CA . ASN A 1 106 ? -23.398 7.987 23.120 1.00 90.19 106 ASN A CA 1
ATOM 924 C C . ASN A 1 106 ? -22.798 8.923 24.177 1.00 90.19 106 ASN A C 1
ATOM 926 O O . ASN A 1 106 ? -22.281 9.978 23.819 1.00 90.19 106 ASN A O 1
ATOM 930 N N . ARG A 1 107 ? -22.739 8.505 25.448 1.00 93.62 107 ARG A N 1
ATOM 931 C CA . ARG A 1 107 ? -22.080 9.276 26.515 1.00 93.62 107 ARG A CA 1
ATOM 932 C C . ARG A 1 107 ? -20.586 9.471 26.245 1.00 93.62 107 ARG A C 1
ATOM 934 O O . ARG A 1 107 ? -20.061 10.560 26.473 1.00 93.62 107 ARG A O 1
ATOM 941 N N . ILE A 1 108 ? -19.896 8.447 25.736 1.00 90.69 108 ILE A N 1
ATOM 942 C CA . ILE A 1 108 ? -18.497 8.560 25.285 1.00 90.69 108 ILE A CA 1
ATOM 943 C C . ILE A 1 108 ? -18.398 9.579 24.149 1.00 90.69 108 ILE A C 1
ATOM 945 O O . ILE A 1 108 ? -17.556 10.479 24.194 1.00 90.69 108 ILE A O 1
ATOM 949 N N . ARG A 1 109 ? -19.283 9.466 23.151 1.00 87.19 109 ARG A N 1
ATOM 950 C CA . ARG A 1 109 ? -19.290 10.333 21.971 1.00 87.19 109 ARG A CA 1
ATOM 951 C C . ARG A 1 109 ? -19.492 11.801 22.337 1.00 87.19 109 ARG A C 1
ATOM 953 O O . ARG A 1 109 ? -18.706 12.643 21.914 1.00 87.19 109 ARG A O 1
ATOM 960 N N . GLU A 1 110 ? -20.479 12.092 23.177 1.00 88.62 110 GLU A N 1
ATOM 961 C CA . GLU A 1 110 ? -20.773 13.437 23.682 1.00 88.62 110 GLU A CA 1
ATOM 962 C C . GLU A 1 110 ? -19.628 14.019 24.515 1.00 88.62 110 GLU A C 1
ATOM 964 O O . GLU A 1 110 ? -19.373 15.224 24.477 1.00 88.62 110 GLU A O 1
ATOM 969 N N . LYS A 1 111 ? -18.914 13.175 25.271 1.00 88.62 111 LYS A N 1
ATOM 970 C CA . LYS A 1 111 ? -17.794 13.625 26.103 1.00 88.62 111 LYS A CA 1
ATOM 971 C C . LYS A 1 111 ? -16.540 13.925 25.282 1.00 88.62 111 LYS A C 1
ATOM 973 O O . LYS A 1 111 ? -15.820 14.885 25.572 1.00 88.62 111 LYS A O 1
ATOM 978 N N . ALA A 1 112 ? -16.249 13.088 24.290 1.00 82.94 112 ALA A N 1
ATOM 979 C CA . ALA A 1 112 ? -15.014 13.159 23.521 1.00 82.94 112 ALA A CA 1
ATOM 980 C C . ALA A 1 112 ? -15.121 14.105 22.313 1.00 82.94 112 ALA A C 1
ATOM 982 O O . ALA A 1 112 ? -14.227 14.936 22.116 1.00 82.94 112 ALA A O 1
ATOM 983 N N . PHE A 1 113 ? -16.209 14.043 21.542 1.00 79.75 113 PHE A N 1
ATOM 984 C CA . PHE A 1 113 ? -16.316 14.683 20.229 1.00 79.75 113 PHE A CA 1
ATOM 985 C C . PHE A 1 113 ? -17.256 15.899 20.232 1.00 79.75 113 PHE A C 1
ATOM 987 O O . PHE A 1 113 ? -18.233 15.958 20.972 1.00 79.75 113 PHE A O 1
ATOM 994 N N . SER A 1 114 ? -16.966 16.893 19.384 1.00 74.50 114 SER A N 1
ATOM 995 C CA . SER A 1 114 ? -17.904 17.988 19.102 1.00 74.50 114 SER A CA 1
ATOM 996 C C . SER A 1 114 ? -19.019 17.508 18.173 1.00 74.50 114 SER A C 1
ATOM 998 O O . SER A 1 114 ? -18.798 16.603 17.370 1.00 74.50 114 SER A O 1
ATOM 1000 N N . LYS A 1 115 ? -20.186 18.164 18.222 1.00 66.25 115 LYS A N 1
ATOM 1001 C CA . LYS A 1 115 ? -21.362 17.808 17.405 1.00 66.25 115 LYS A CA 1
ATOM 1002 C C . LYS A 1 115 ? -21.086 17.774 15.893 1.00 66.25 115 LYS A C 1
ATOM 1004 O O . LYS A 1 115 ? -21.708 16.988 15.194 1.00 66.25 115 LYS A O 1
ATOM 1009 N N . ASP A 1 116 ? -20.117 18.557 15.419 1.00 60.25 116 ASP A N 1
ATOM 1010 C CA . ASP A 1 116 ? -19.789 18.679 13.991 1.00 60.25 116 ASP A CA 1
ATOM 1011 C C . ASP A 1 116 ? -18.725 17.680 13.490 1.00 60.25 116 ASP A C 1
ATOM 1013 O O . ASP A 1 116 ? -18.309 17.753 12.334 1.00 60.25 116 ASP A O 1
ATOM 1017 N N . MET A 1 117 ? -18.215 16.775 14.340 1.00 63.44 117 MET A N 1
ATOM 1018 C CA . MET A 1 117 ? -17.208 15.792 13.917 1.00 63.44 117 MET A CA 1
ATOM 1019 C C . MET A 1 117 ? -17.850 14.513 13.387 1.00 63.44 117 MET A C 1
ATOM 1021 O O . MET A 1 117 ? -18.672 13.896 14.063 1.00 63.44 117 MET A O 1
ATOM 1025 N N . SER A 1 118 ? -17.405 14.075 12.204 1.00 59.41 118 SER A N 1
ATOM 1026 C CA . SER A 1 118 ? -17.717 12.745 11.688 1.00 59.41 118 SER A CA 1
ATOM 1027 C C . SER A 1 118 ? -17.128 11.674 12.606 1.00 59.41 118 SER A C 1
ATOM 1029 O O . SER A 1 118 ? -15.981 11.762 13.047 1.00 59.41 118 SER A O 1
ATOM 1031 N N . GLN A 1 119 ? -17.932 10.660 12.911 1.00 64.50 119 GLN A N 1
ATOM 1032 C CA . GLN A 1 119 ? -17.559 9.571 13.808 1.00 64.50 119 GLN A CA 1
ATOM 1033 C C . GLN A 1 119 ? -17.491 8.268 13.022 1.00 64.50 119 GLN A C 1
ATOM 1035 O O . GLN A 1 119 ? -18.312 8.025 12.137 1.00 64.50 119 GL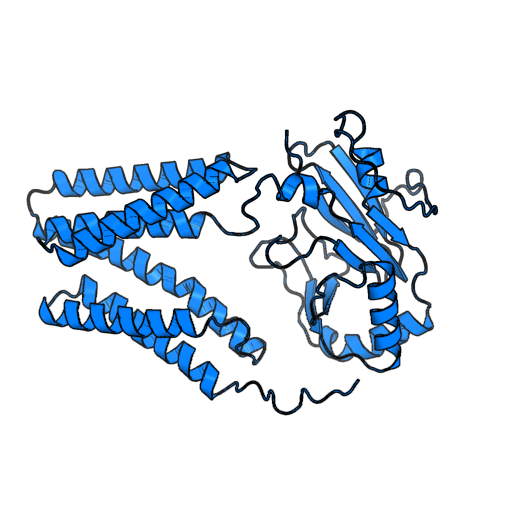N A O 1
ATOM 1040 N N . ILE A 1 120 ? -16.515 7.428 13.356 1.00 65.06 120 ILE A N 1
ATOM 1041 C CA . ILE A 1 120 ? -16.410 6.088 12.783 1.00 65.06 120 ILE A CA 1
ATOM 1042 C C . ILE A 1 120 ? -17.589 5.266 13.318 1.00 65.06 120 ILE A C 1
ATOM 1044 O O . ILE A 1 120 ? -17.896 5.294 14.515 1.00 65.06 120 ILE A O 1
ATOM 1048 N N . SER A 1 121 ? -18.292 4.584 12.416 1.00 69.44 121 SER A N 1
ATOM 1049 C CA . SER A 1 121 ? -19.471 3.779 12.751 1.00 69.44 121 SER A CA 1
ATOM 1050 C C . SER A 1 121 ? -19.100 2.525 13.544 1.00 69.44 121 SER A C 1
ATOM 1052 O O . SER A 1 121 ? -19.840 2.120 14.439 1.00 69.44 121 SER A O 1
ATOM 1054 N N . LEU A 1 122 ? -17.945 1.937 13.233 1.00 76.62 122 LEU A N 1
ATOM 1055 C CA . LEU A 1 122 ? -17.399 0.756 13.885 1.00 76.62 122 LEU A CA 1
ATOM 1056 C C . LEU A 1 122 ? -16.516 1.142 15.075 1.00 76.62 122 LEU A C 1
ATOM 1058 O O . LEU A 1 122 ? -15.631 1.988 14.966 1.00 76.62 122 LEU A O 1
ATOM 1062 N N . ILE A 1 123 ? -16.758 0.496 16.214 1.00 85.62 123 ILE A N 1
ATOM 1063 C CA . ILE A 1 123 ? -15.936 0.619 17.417 1.00 85.62 123 ILE A CA 1
ATOM 1064 C C . ILE A 1 123 ? -14.974 -0.560 17.461 1.00 85.62 123 ILE A C 1
ATOM 1066 O O . ILE A 1 123 ? -15.402 -1.715 17.392 1.00 85.62 123 ILE A O 1
ATOM 1070 N N . HIS A 1 124 ? -13.685 -0.255 17.587 1.00 87.62 124 HIS A N 1
ATOM 1071 C CA . HIS A 1 124 ? -12.628 -1.244 17.762 1.00 87.62 124 HIS A CA 1
ATOM 1072 C C . HIS A 1 124 ? -12.633 -1.772 19.197 1.00 87.62 124 HIS A C 1
ATOM 1074 O O . HIS A 1 124 ? -12.638 -1.006 20.161 1.00 87.62 124 HIS A O 1
ATOM 1080 N N . ILE A 1 125 ? -12.666 -3.093 19.327 1.00 90.88 125 ILE A N 1
ATOM 1081 C CA . ILE A 1 125 ? -12.601 -3.816 20.590 1.00 90.88 125 ILE A CA 1
ATOM 1082 C C . ILE A 1 125 ? -11.283 -4.575 20.590 1.00 90.88 125 ILE A C 1
ATOM 1084 O O . ILE A 1 125 ? -11.084 -5.464 19.764 1.00 90.88 125 ILE A O 1
ATOM 1088 N N . LEU A 1 126 ? -10.418 -4.238 21.542 1.00 91.38 126 LEU A N 1
ATOM 1089 C CA . LEU A 1 126 ? -9.114 -4.853 21.727 1.00 91.38 126 LEU A CA 1
ATOM 1090 C C . LEU A 1 126 ? -9.070 -5.558 23.081 1.00 91.38 126 LEU A C 1
ATOM 1092 O O . LEU A 1 126 ? -9.269 -4.930 24.120 1.00 91.38 126 LEU A O 1
ATOM 1096 N N . ASP A 1 127 ? -8.780 -6.852 23.060 1.00 91.50 127 ASP A N 1
ATOM 1097 C CA . ASP A 1 127 ? -8.555 -7.662 24.251 1.00 91.50 127 ASP A CA 1
ATOM 1098 C C . ASP A 1 127 ? -7.116 -8.180 24.237 1.00 91.50 127 ASP A C 1
ATOM 1100 O O . ASP A 1 127 ? -6.673 -8.838 23.294 1.00 91.50 127 ASP A O 1
ATOM 1104 N N . LEU A 1 128 ? -6.374 -7.853 25.287 1.00 89.12 128 LEU A N 1
ATOM 1105 C CA . LEU A 1 128 ? -4.980 -8.228 25.449 1.00 89.12 128 LEU A CA 1
ATOM 1106 C C . LEU A 1 128 ? -4.879 -9.340 26.492 1.00 89.12 128 LEU A C 1
ATOM 1108 O O . LEU A 1 128 ? -5.510 -9.285 27.548 1.00 89.12 128 LEU A O 1
ATOM 1112 N N . ALA A 1 129 ? -4.042 -10.335 26.213 1.00 86.69 129 ALA A N 1
ATOM 1113 C CA . ALA A 1 129 ? -3.684 -11.343 27.201 1.00 86.69 129 ALA A CA 1
ATOM 1114 C C . ALA A 1 129 ? -2.942 -10.695 28.393 1.00 86.69 129 ALA A C 1
ATOM 1116 O O . ALA A 1 129 ? -2.422 -9.584 28.259 1.00 86.69 129 ALA A O 1
ATOM 1117 N N . PRO A 1 130 ? -2.815 -11.378 29.546 1.00 85.06 130 PRO A N 1
ATOM 1118 C CA . PRO A 1 130 ? -2.051 -10.869 30.693 1.00 85.06 130 PRO A CA 1
ATOM 1119 C C . PRO A 1 130 ? -0.600 -10.473 30.361 1.00 85.06 130 PRO A C 1
ATOM 1121 O O . PRO A 1 130 ? -0.052 -9.540 30.945 1.00 85.06 130 PRO A O 1
ATOM 1124 N N . GLU A 1 131 ? 0.020 -11.182 29.419 1.00 84.00 131 GLU A N 1
ATOM 1125 C CA . GLU A 1 131 ? 1.349 -10.926 28.857 1.00 84.00 131 GLU A CA 1
ATOM 1126 C C . GLU A 1 131 ? 1.329 -10.076 27.571 1.00 84.00 131 GLU A C 1
ATOM 1128 O O . GLU A 1 131 ? 2.375 -9.841 26.957 1.00 84.00 131 GLU A O 1
ATOM 1133 N N . GLY A 1 132 ? 0.145 -9.651 27.131 1.00 84.25 132 GLY A N 1
ATOM 1134 C CA . GLY A 1 132 ? -0.064 -8.816 25.958 1.00 84.25 132 GLY A CA 1
ATOM 1135 C C . GLY A 1 132 ? 0.289 -7.358 26.207 1.00 84.25 132 GLY A C 1
ATOM 1136 O O . GLY A 1 132 ? 0.185 -6.835 27.317 1.00 84.25 132 GLY A O 1
ATOM 1137 N N . TRP A 1 133 ? 0.754 -6.691 25.156 1.00 80.56 133 TRP A N 1
ATOM 1138 C CA . TRP A 1 133 ? 1.196 -5.303 25.233 1.00 80.56 133 TRP A CA 1
ATOM 1139 C C . TRP A 1 133 ? 1.187 -4.641 23.860 1.00 80.56 133 TRP A C 1
ATOM 1141 O O . TRP A 1 133 ? 1.175 -5.305 22.820 1.00 80.56 133 TRP A O 1
ATOM 1151 N N . ILE A 1 134 ? 1.215 -3.310 23.871 1.00 81.00 134 ILE A N 1
ATOM 1152 C CA . ILE A 1 134 ? 1.197 -2.492 22.660 1.00 81.00 134 ILE A CA 1
ATOM 1153 C C . ILE A 1 134 ? 2.533 -1.756 22.533 1.00 81.00 134 ILE A C 1
ATOM 1155 O O . ILE A 1 134 ? 2.899 -0.972 23.415 1.00 81.00 134 ILE A O 1
ATOM 1159 N N . LYS A 1 135 ? 3.261 -2.011 21.440 1.00 72.69 135 LYS A N 1
ATOM 1160 C CA . LYS A 1 135 ? 4.504 -1.326 21.062 1.00 72.69 135 LYS A CA 1
ATOM 1161 C C . LYS A 1 135 ? 4.272 0.166 20.822 1.00 72.69 135 LYS A C 1
ATOM 1163 O O . LYS A 1 135 ? 3.170 0.567 20.451 1.00 72.69 135 LYS A O 1
ATOM 1168 N N . PRO A 1 136 ? 5.326 0.998 20.961 1.00 70.81 136 PRO A N 1
ATOM 1169 C CA . PRO A 1 136 ? 5.231 2.413 20.654 1.00 70.81 136 PRO A CA 1
ATOM 1170 C C . PRO A 1 136 ? 4.893 2.602 19.178 1.00 70.81 136 PRO A C 1
ATOM 1172 O O . PRO A 1 136 ? 5.717 2.301 18.315 1.00 70.81 136 PRO A O 1
ATOM 1175 N N . HIS A 1 137 ? 3.712 3.141 18.901 1.00 67.69 137 HIS A N 1
ATOM 1176 C CA . HIS A 1 137 ? 3.250 3.409 17.543 1.00 67.69 137 HIS A CA 1
ATOM 1177 C C . HIS A 1 137 ? 2.476 4.727 17.472 1.00 67.69 137 HIS A C 1
ATOM 1179 O O . HIS A 1 137 ? 2.109 5.313 18.490 1.00 67.69 137 HIS A O 1
ATOM 1185 N N . VAL A 1 138 ? 2.266 5.210 16.251 1.00 69.06 138 VAL A N 1
ATOM 1186 C CA . VAL A 1 138 ? 1.369 6.331 15.975 1.00 69.06 138 VAL A CA 1
ATOM 1187 C C . VAL A 1 138 ? 0.222 5.785 15.148 1.00 69.06 138 VAL A C 1
ATOM 1189 O O . VAL A 1 138 ? 0.454 5.231 14.069 1.00 69.06 138 VAL A O 1
ATOM 1192 N N . ASP A 1 139 ? -0.994 5.969 15.645 1.00 64.50 139 ASP A N 1
ATOM 1193 C CA . ASP A 1 139 ? -2.211 5.627 14.925 1.00 64.50 139 ASP A CA 1
ATOM 1194 C C . ASP A 1 139 ? -2.221 6.219 13.514 1.00 64.50 139 ASP A C 1
ATOM 1196 O O . ASP A 1 139 ? -1.724 7.322 13.241 1.00 64.50 139 ASP A O 1
ATOM 1200 N N . SER A 1 140 ? -2.822 5.475 12.591 1.00 58.44 140 SER A N 1
ATOM 1201 C CA . SER A 1 140 ? -2.928 5.913 11.207 1.00 58.44 140 SER A CA 1
ATOM 1202 C C . SER A 1 140 ? -3.783 7.164 11.105 1.00 58.44 140 SER A C 1
ATOM 1204 O O . SER A 1 140 ? -4.993 7.100 11.278 1.00 58.44 140 SER A O 1
ATOM 1206 N N . ILE A 1 141 ? -3.199 8.277 10.660 1.00 54.41 141 ILE A N 1
ATOM 1207 C CA . ILE A 1 141 ? -3.964 9.506 10.370 1.00 54.41 141 ILE A CA 1
ATOM 1208 C C . ILE A 1 141 ? -5.013 9.325 9.256 1.00 54.41 141 ILE A C 1
ATOM 1210 O O . ILE A 1 141 ? -5.807 10.225 9.011 1.00 54.41 141 ILE A O 1
ATOM 1214 N N . ARG A 1 142 ? -4.955 8.212 8.508 1.00 47.94 142 ARG A N 1
ATOM 1215 C CA . ARG A 1 142 ? -5.924 7.890 7.453 1.00 47.94 142 ARG A CA 1
ATOM 1216 C C . ARG A 1 142 ? -7.218 7.314 8.031 1.00 47.94 142 ARG A C 1
ATOM 1218 O O . ARG A 1 142 ? -8.255 7.443 7.393 1.00 47.94 142 ARG A O 1
ATOM 1225 N N . PHE A 1 143 ? -7.131 6.668 9.193 1.00 52.31 143 PHE A N 1
ATOM 1226 C CA . PHE A 1 143 ? -8.233 5.929 9.811 1.00 52.31 143 PHE A CA 1
ATOM 1227 C C . PHE A 1 143 ? -8.646 6.520 11.162 1.00 52.31 143 PHE A C 1
ATOM 1229 O O . PHE A 1 143 ? -9.820 6.472 11.500 1.00 52.31 143 PHE A O 1
ATOM 1236 N N . CYS A 1 144 ? -7.721 7.143 11.893 1.00 56.06 144 CYS A N 1
ATOM 1237 C CA . CYS A 1 144 ? -7.986 7.815 13.158 1.00 56.06 144 CYS A CA 1
ATOM 1238 C C . CYS A 1 144 ? -8.187 9.318 12.929 1.00 56.06 144 CYS A C 1
ATOM 1240 O O . CYS A 1 144 ? -7.372 9.987 12.288 1.00 56.06 144 CYS A O 1
ATOM 1242 N N . GLY A 1 145 ? -9.294 9.840 13.461 1.00 60.97 145 GLY A N 1
ATOM 1243 C CA . GLY A 1 145 ? -9.585 11.268 13.472 1.00 60.97 145 GLY A CA 1
ATOM 1244 C C . GLY A 1 145 ? -8.705 12.041 14.459 1.00 60.97 145 GLY A C 1
ATOM 1245 O O . GLY A 1 145 ? -7.677 11.581 14.943 1.00 60.97 145 GLY A O 1
ATOM 1246 N N . GLU A 1 146 ? -9.128 13.255 14.790 1.00 66.50 146 GLU A N 1
ATOM 1247 C CA . GLU A 1 146 ? -8.371 14.161 15.670 1.00 66.50 146 GLU A CA 1
ATOM 1248 C C . GLU A 1 146 ? -8.393 13.776 17.143 1.00 66.50 146 GLU A C 1
ATOM 1250 O O . GLU A 1 146 ? -7.637 14.326 17.946 1.00 66.50 146 GLU A O 1
ATOM 1255 N N . ILE A 1 147 ? -9.303 12.882 17.502 1.00 76.56 147 ILE A N 1
ATOM 1256 C CA . ILE A 1 147 ? -9.527 12.448 18.864 1.00 76.56 147 ILE A CA 1
ATOM 1257 C C . ILE A 1 147 ? -9.544 10.935 18.860 1.00 76.56 147 ILE A C 1
ATOM 1259 O O . ILE A 1 147 ? -10.335 10.321 18.145 1.00 76.56 147 ILE A O 1
ATOM 1263 N N . ILE A 1 148 ? -8.689 10.365 19.697 1.00 84.50 148 ILE A N 1
ATOM 1264 C CA . ILE A 1 148 ? -8.736 8.955 20.053 1.00 84.50 148 ILE A CA 1
ATOM 1265 C C . ILE A 1 148 ? -9.318 8.891 21.455 1.00 84.50 148 ILE A C 1
ATOM 1267 O O . ILE A 1 148 ? -8.882 9.607 22.359 1.00 84.50 148 ILE A O 1
ATOM 1271 N N . THR A 1 149 ? -10.336 8.064 21.632 1.00 89.25 149 THR A N 1
ATOM 1272 C CA . THR A 1 149 ? -10.920 7.817 22.943 1.00 89.25 149 THR A CA 1
ATOM 1273 C C . THR A 1 149 ? -11.044 6.325 23.156 1.00 89.25 149 THR A C 1
ATOM 1275 O O . THR A 1 149 ? -11.436 5.602 22.242 1.00 89.25 149 THR A O 1
ATOM 1278 N N . GLY A 1 150 ? -10.678 5.871 24.348 1.00 92.88 150 GLY A N 1
ATOM 1279 C CA . GLY A 1 150 ? -10.736 4.464 24.700 1.00 92.88 150 GLY A CA 1
ATOM 1280 C C . GLY A 1 150 ? -11.240 4.278 26.117 1.00 92.88 150 GLY A C 1
ATOM 1281 O O . GLY A 1 150 ? -10.947 5.064 27.019 1.00 92.88 150 GLY A O 1
ATOM 1282 N N . LEU A 1 151 ? -12.037 3.230 26.283 1.00 95.56 151 LEU A N 1
ATOM 1283 C CA . LEU A 1 151 ? -12.608 2.813 27.550 1.00 95.56 151 LEU A CA 1
ATOM 1284 C C . LEU A 1 151 ? -11.809 1.615 28.067 1.00 95.56 151 LEU A C 1
ATOM 1286 O O . LEU A 1 151 ? -11.763 0.575 27.412 1.00 95.56 151 LEU A O 1
ATOM 1290 N N . SER A 1 152 ? -11.169 1.760 29.223 1.00 94.56 152 SER A N 1
ATOM 1291 C CA . SER A 1 152 ? -10.378 0.691 29.839 1.00 94.56 152 SER A CA 1
ATOM 1292 C C . SER A 1 152 ? -11.277 -0.206 30.684 1.00 94.56 152 SER A C 1
ATOM 1294 O O . SER A 1 152 ? -11.949 0.273 31.594 1.00 94.56 152 SER A O 1
ATOM 1296 N N . LEU A 1 153 ? -11.288 -1.508 30.404 1.00 92.38 153 LEU A N 1
ATOM 1297 C CA . LEU A 1 153 ? -12.113 -2.511 31.089 1.00 92.38 153 LEU A CA 1
ATOM 1298 C C . LEU A 1 153 ? -11.228 -3.554 31.787 1.00 92.38 153 LEU A C 1
ATOM 1300 O O . LEU A 1 153 ? -10.045 -3.670 31.479 1.00 92.38 153 LEU A O 1
ATOM 1304 N N . LEU A 1 154 ? -11.820 -4.335 32.696 1.00 93.25 154 LEU A N 1
ATOM 1305 C CA . LEU A 1 154 ? -11.229 -5.492 33.395 1.00 93.25 154 LEU A CA 1
ATOM 1306 C C . LEU A 1 154 ? -10.094 -5.192 34.387 1.00 93.25 154 LEU A C 1
ATOM 1308 O O . LEU A 1 154 ? -10.202 -5.587 35.552 1.00 93.25 154 LEU A O 1
ATOM 1312 N N . THR A 1 155 ? -9.032 -4.509 33.961 1.00 90.19 155 THR A N 1
ATOM 1313 C CA . THR A 1 155 ? -7.816 -4.270 34.754 1.00 90.19 155 THR A CA 1
ATOM 1314 C C . THR A 1 155 ? -7.183 -2.918 34.448 1.00 90.19 155 THR A C 1
ATOM 1316 O O . THR A 1 155 ? -7.318 -2.387 33.346 1.00 90.19 155 THR A O 1
ATOM 1319 N N . ASP A 1 156 ? -6.434 -2.398 35.416 1.00 91.31 156 ASP A N 1
ATOM 1320 C CA . ASP A 1 156 ? -5.653 -1.177 35.250 1.00 91.31 156 ASP A CA 1
ATOM 1321 C C . ASP A 1 156 ? -4.497 -1.388 34.263 1.00 91.31 156 ASP A C 1
ATOM 1323 O O . ASP A 1 156 ? -3.846 -2.438 34.231 1.00 91.31 156 ASP A O 1
ATOM 1327 N N . SER A 1 157 ? -4.205 -0.351 33.486 1.00 88.62 157 SER A N 1
ATOM 1328 C CA . SER A 1 157 ? -3.065 -0.316 32.570 1.00 88.62 157 SER A CA 1
ATOM 1329 C C . SER A 1 157 ? -2.347 1.029 32.642 1.00 88.62 157 SER A C 1
ATOM 1331 O O . SER A 1 157 ? -2.862 2.000 33.190 1.00 88.62 157 SER A O 1
ATOM 1333 N N . VAL A 1 158 ? -1.128 1.092 32.121 1.00 88.31 158 VAL A N 1
ATOM 1334 C CA . VAL A 1 158 ? -0.337 2.318 32.009 1.00 88.31 158 VAL A CA 1
ATOM 1335 C C . VAL A 1 158 ? -0.106 2.606 30.541 1.00 88.31 158 VAL A C 1
ATOM 1337 O O . VAL A 1 158 ? 0.475 1.790 29.827 1.00 88.31 158 VAL A O 1
ATOM 1340 N N . MET A 1 159 ? -0.519 3.792 30.115 1.00 87.38 159 MET A N 1
ATOM 1341 C CA . MET A 1 159 ? -0.246 4.328 28.798 1.00 87.38 159 MET A CA 1
ATOM 1342 C C . MET A 1 159 ? 0.982 5.242 28.843 1.00 87.38 159 MET A C 1
ATOM 1344 O O . MET A 1 159 ? 0.943 6.292 29.474 1.00 87.38 159 MET A O 1
ATOM 1348 N N . ARG A 1 160 ? 2.066 4.888 28.153 1.00 81.88 160 ARG A N 1
ATOM 1349 C CA . ARG A 1 160 ? 3.261 5.731 28.022 1.00 81.88 160 ARG A CA 1
ATOM 1350 C C . ARG A 1 160 ? 3.266 6.443 26.678 1.00 81.88 160 ARG A C 1
ATOM 1352 O O . ARG A 1 160 ? 3.342 5.798 25.636 1.00 81.88 160 ARG A O 1
ATOM 1359 N N . LEU A 1 161 ? 3.263 7.770 26.700 1.00 79.69 161 LEU A N 1
ATOM 1360 C CA . LEU A 1 161 ? 3.407 8.600 25.508 1.00 79.69 161 LEU A CA 1
ATOM 1361 C C . LEU A 1 161 ? 4.860 9.069 25.385 1.00 79.69 161 LEU A C 1
ATOM 1363 O O . LEU A 1 161 ? 5.367 9.728 26.290 1.00 79.69 161 LEU A O 1
ATOM 1367 N N . LYS A 1 162 ? 5.545 8.712 24.290 1.00 70.62 162 LYS A N 1
ATOM 1368 C CA . LYS A 1 162 ? 6.954 9.087 24.031 1.00 70.62 162 LYS A CA 1
ATOM 1369 C C . LYS A 1 162 ? 7.078 10.061 22.874 1.00 70.62 162 LYS A C 1
ATOM 1371 O O . LYS A 1 162 ? 6.435 9.855 21.854 1.00 70.62 162 LYS A O 1
ATOM 1376 N N . MET A 1 163 ? 7.974 11.037 22.951 1.00 65.69 163 MET A N 1
ATOM 1377 C CA . MET A 1 163 ? 8.291 11.887 21.798 1.00 65.69 163 MET A CA 1
ATOM 1378 C C . MET A 1 163 ? 9.059 11.064 20.742 1.00 65.69 163 MET A C 1
ATOM 1380 O O . MET A 1 163 ? 10.064 10.424 21.036 1.00 65.69 163 MET A O 1
ATOM 1384 N N . VAL A 1 164 ? 8.593 11.066 19.494 1.00 58.81 164 VAL A N 1
ATOM 1385 C CA . VAL A 1 164 ? 9.144 10.292 18.364 1.00 58.81 164 VAL A CA 1
ATOM 1386 C C . VAL A 1 164 ? 10.573 10.702 18.051 1.00 58.81 164 VAL A C 1
ATOM 1388 O O . VAL A 1 164 ? 11.407 9.843 17.782 1.00 58.81 164 VAL A O 1
ATOM 1391 N N . ASP A 1 165 ? 10.858 12.001 18.107 1.00 53.16 165 ASP A N 1
ATOM 1392 C CA . ASP A 1 165 ? 12.182 12.542 17.796 1.00 53.16 165 ASP A CA 1
ATOM 1393 C C . ASP A 1 165 ? 13.129 12.509 19.005 1.00 53.16 165 ASP A C 1
ATOM 1395 O O . ASP A 1 165 ? 14.324 12.752 18.855 1.00 53.16 165 ASP A O 1
ATOM 1399 N N . ASN A 1 166 ? 12.618 12.197 20.205 1.00 58.72 166 ASN A N 1
ATOM 1400 C CA . ASN A 1 166 ? 13.433 12.048 21.403 1.00 58.72 166 ASN A CA 1
ATOM 1401 C C . ASN A 1 166 ? 12.866 10.988 22.359 1.00 58.72 166 ASN A C 1
ATOM 1403 O O . ASN A 1 166 ? 12.013 11.263 23.201 1.00 58.72 166 ASN A O 1
ATOM 1407 N N . VAL A 1 167 ? 13.407 9.775 22.254 1.00 57.47 167 VAL A N 1
ATOM 1408 C CA . VAL A 1 167 ? 12.921 8.583 22.964 1.00 57.47 167 VAL A CA 1
ATOM 1409 C C . VAL A 1 167 ? 13.090 8.661 24.489 1.00 57.47 167 VAL A C 1
ATOM 1411 O O . VAL A 1 167 ? 12.485 7.855 25.200 1.00 57.47 167 VAL A O 1
ATOM 1414 N N . THR A 1 168 ? 13.906 9.595 24.994 1.00 65.00 168 THR A N 1
ATOM 1415 C CA . THR A 1 168 ? 14.108 9.804 26.437 1.00 65.00 168 THR A CA 1
ATOM 1416 C C . THR A 1 168 ? 13.004 10.648 27.070 1.00 65.00 168 THR A C 1
ATOM 1418 O O . THR A 1 168 ? 12.806 10.560 28.278 1.00 65.00 168 THR A O 1
ATOM 1421 N N . LEU A 1 169 ? 12.252 11.414 26.271 1.00 67.12 169 LEU A N 1
ATOM 1422 C CA . LEU A 1 169 ? 11.115 12.202 26.736 1.00 67.12 169 LEU A CA 1
ATOM 1423 C C . LEU A 1 169 ? 9.842 11.365 26.647 1.00 67.12 169 LEU A C 1
ATOM 1425 O O . LEU A 1 169 ? 9.363 11.041 25.555 1.00 67.12 169 LEU A O 1
ATOM 1429 N N . TYR A 1 170 ? 9.301 11.004 27.806 1.00 76.88 170 TYR A N 1
ATOM 1430 C CA . TYR A 1 170 ? 8.066 10.244 27.907 1.00 76.88 170 TYR A CA 1
ATOM 1431 C C . TYR A 1 170 ? 7.259 10.633 29.137 1.00 76.88 170 TYR A C 1
ATOM 1433 O O . TYR A 1 170 ? 7.808 11.139 30.114 1.00 76.88 170 TYR A O 1
ATOM 1441 N N . LYS A 1 171 ? 5.957 10.356 29.089 1.00 79.69 171 LYS A N 1
ATOM 1442 C CA . LYS A 1 171 ? 5.055 10.510 30.227 1.00 79.69 171 LYS A CA 1
ATOM 1443 C C . LYS A 1 171 ? 4.107 9.329 30.323 1.00 79.69 171 LYS A C 1
ATOM 1445 O O . LYS A 1 171 ? 3.598 8.865 29.302 1.00 79.69 171 LYS A O 1
ATOM 1450 N N . ASP A 1 172 ? 3.883 8.877 31.549 1.00 84.62 172 ASP A N 1
ATOM 1451 C CA . ASP A 1 172 ? 3.027 7.739 31.858 1.00 84.62 172 ASP A CA 1
ATOM 1452 C C . ASP A 1 172 ? 1.680 8.227 32.386 1.00 84.62 172 ASP A C 1
ATOM 1454 O O . ASP A 1 172 ? 1.611 9.060 33.288 1.00 84.62 172 ASP A O 1
ATOM 1458 N N . PHE A 1 173 ? 0.610 7.677 31.828 1.00 87.06 173 PHE A N 1
ATOM 1459 C CA . PHE A 1 173 ? -0.768 7.905 32.222 1.00 87.06 173 PHE A CA 1
ATOM 1460 C C . PHE A 1 173 ? -1.329 6.598 32.760 1.00 87.06 173 PHE A C 1
ATOM 1462 O O . PHE A 1 173 ? -1.385 5.597 32.048 1.00 87.06 173 PHE A O 1
ATOM 1469 N N . LEU A 1 174 ? -1.753 6.600 34.020 1.00 91.31 174 LEU A N 1
ATOM 1470 C CA . LEU A 1 174 ? -2.530 5.492 34.554 1.00 91.31 174 LEU A CA 1
ATOM 1471 C C . LEU A 1 174 ? -3.903 5.493 33.879 1.00 91.31 174 LEU A C 1
ATOM 1473 O O . LEU A 1 174 ? -4.570 6.526 33.837 1.00 91.31 174 LEU A O 1
ATOM 1477 N N . LEU A 1 175 ? -4.319 4.333 33.389 1.00 92.62 175 LEU A N 1
ATOM 1478 C CA . LEU A 1 175 ? -5.641 4.051 32.853 1.00 92.62 175 LEU A CA 1
ATOM 1479 C C . LEU A 1 175 ? -6.333 3.048 33.783 1.00 92.62 175 LEU A C 1
ATOM 1481 O O . LEU A 1 175 ? -6.220 1.833 33.579 1.00 92.62 175 LEU A O 1
ATOM 1485 N N . PRO A 1 176 ? -7.016 3.526 34.838 1.00 93.50 176 PRO A N 1
ATOM 1486 C CA . PRO A 1 176 ? -7.741 2.646 35.737 1.00 93.50 176 PRO A CA 1
ATOM 1487 C C . PRO A 1 176 ? -8.833 1.875 34.996 1.00 93.50 176 PRO A C 1
ATOM 1489 O O . PRO A 1 176 ? -9.426 2.366 34.029 1.00 93.50 176 PRO A O 1
ATOM 1492 N N . ARG A 1 177 ? -9.176 0.696 35.497 1.00 94.19 177 ARG A N 1
ATOM 1493 C CA . ARG A 1 177 ? -10.380 -0.027 35.102 1.00 94.19 177 ARG A CA 1
ATOM 1494 C C . ARG A 1 177 ? -11.604 0.897 35.201 1.00 94.19 177 ARG A C 1
ATOM 1496 O O . ARG A 1 177 ? -11.755 1.633 36.176 1.00 94.19 177 ARG A O 1
ATOM 1503 N N . ARG A 1 178 ? -12.487 0.836 34.201 1.00 96.00 178 ARG A N 1
ATOM 1504 C CA . ARG A 1 178 ? -13.665 1.703 33.998 1.00 96.00 178 ARG A CA 1
ATOM 1505 C C . ARG A 1 178 ? -13.346 3.174 33.717 1.00 96.00 178 ARG A C 1
ATOM 1507 O O . ARG A 1 178 ? -14.237 4.021 33.813 1.00 96.00 178 ARG A O 1
ATOM 1514 N N . SER A 1 179 ? -12.101 3.514 33.385 1.00 95.94 179 SER A N 1
ATOM 1515 C CA . SER A 1 179 ? -11.752 4.876 32.976 1.00 95.94 179 SER A CA 1
ATOM 1516 C C . SER A 1 179 ? -11.975 5.100 31.484 1.00 95.94 179 SER A C 1
ATOM 1518 O O . SER A 1 179 ? -11.808 4.193 30.669 1.00 95.94 179 SER A O 1
ATOM 1520 N N . LEU A 1 180 ? -12.350 6.329 31.131 1.00 95.50 180 LEU A N 1
ATOM 1521 C CA . LEU A 1 180 ? -12.342 6.806 29.754 1.00 95.50 180 LEU A CA 1
ATOM 1522 C C . LEU A 1 180 ? -11.124 7.698 29.568 1.00 95.50 180 LEU A C 1
ATOM 1524 O O . LEU A 1 180 ? -11.017 8.727 30.238 1.00 95.50 180 LEU A O 1
ATOM 1528 N N . TYR A 1 181 ? -10.244 7.355 28.636 1.00 93.31 181 TYR A N 1
ATOM 1529 C CA . TYR A 1 181 ? -9.221 8.286 28.191 1.00 93.31 181 TYR A CA 1
ATOM 1530 C C . TYR A 1 181 ? -9.640 8.989 26.901 1.00 93.31 181 TYR A C 1
ATOM 1532 O O . TYR A 1 181 ? -10.324 8.425 26.042 1.00 93.31 181 TYR A O 1
ATOM 1540 N N . ILE A 1 182 ? -9.245 10.251 26.776 1.00 89.81 182 ILE A N 1
ATOM 1541 C CA . ILE A 1 182 ? -9.491 11.103 25.617 1.00 89.81 182 ILE A CA 1
ATOM 1542 C C . ILE A 1 182 ? -8.164 11.759 25.263 1.00 89.81 182 ILE A C 1
ATOM 1544 O O . ILE A 1 182 ? -7.677 12.633 25.978 1.00 89.81 182 ILE A O 1
ATOM 1548 N N . MET A 1 183 ? -7.607 11.353 24.132 1.00 85.12 183 MET A N 1
ATOM 1549 C CA . MET A 1 183 ? -6.409 11.933 23.556 1.00 85.12 183 MET A CA 1
ATOM 1550 C C . MET A 1 183 ? -6.820 12.850 22.405 1.00 85.12 183 MET A C 1
ATOM 1552 O O . MET A 1 183 ? -7.186 12.398 21.320 1.00 85.12 183 MET A O 1
ATOM 1556 N N . ARG A 1 184 ? -6.791 14.161 22.652 1.00 77.25 184 ARG A N 1
ATOM 1557 C CA . ARG A 1 184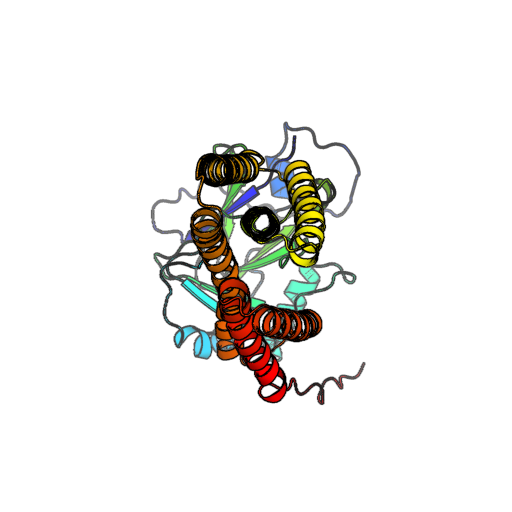 ? -7.045 15.198 21.648 1.00 77.25 184 ARG A CA 1
ATOM 1558 C C . ARG A 1 184 ? -5.726 15.529 20.982 1.00 77.25 184 ARG A C 1
ATOM 1560 O O . ARG A 1 184 ? -4.852 16.127 21.593 1.00 77.25 184 ARG A O 1
ATOM 1567 N N . LEU A 1 185 ? -5.553 15.155 19.729 1.00 65.56 185 LEU A N 1
ATOM 1568 C CA . LEU A 1 185 ? -4.277 15.348 19.070 1.00 65.56 185 LEU A CA 1
ATOM 1569 C C . LEU A 1 185 ? -3.954 16.857 18.938 1.00 65.56 185 LEU A C 1
ATOM 1571 O O . LEU A 1 185 ? -4.553 17.567 18.126 1.00 65.56 185 LEU A O 1
ATOM 1575 N N . VAL A 1 186 ? -2.886 17.322 19.613 1.00 49.81 186 VAL A N 1
ATOM 1576 C CA . VAL A 1 186 ? -2.082 18.522 19.234 1.00 49.81 186 VAL A CA 1
ATOM 1577 C C . VAL A 1 186 ? -1.744 18.498 17.732 1.00 49.81 186 VAL A C 1
ATOM 1579 O O . VAL A 1 186 ? -1.469 19.509 17.077 1.00 49.81 186 VAL A O 1
ATOM 1582 N N . CYS A 1 187 ? -1.824 17.310 17.140 1.00 42.59 187 CYS A N 1
ATOM 1583 C CA . CYS A 1 187 ? -1.555 17.043 15.759 1.00 42.59 187 CYS A CA 1
ATOM 1584 C C . CYS A 1 187 ? -2.431 17.823 14.770 1.00 42.59 187 CYS A C 1
ATOM 1586 O O . CYS A 1 187 ? -1.987 17.936 13.648 1.00 42.59 187 CYS A O 1
ATOM 1588 N N . ARG A 1 188 ? -3.546 18.498 15.090 1.00 39.94 188 ARG A N 1
ATOM 1589 C CA . ARG A 1 188 ? -4.189 19.377 14.075 1.00 39.94 188 ARG A CA 1
ATOM 1590 C C . ARG A 1 188 ? -3.282 20.547 13.635 1.00 39.94 188 ARG A C 1
ATOM 1592 O O . ARG A 1 188 ? -3.276 20.898 12.459 1.00 39.94 188 ARG A O 1
ATOM 1599 N N . LYS A 1 189 ? -2.438 21.108 14.518 1.00 35.31 189 LYS A N 1
ATOM 1600 C CA . LYS A 1 189 ? -1.468 22.177 14.162 1.00 35.31 189 LYS A CA 1
ATOM 1601 C C . LYS A 1 189 ? -0.170 21.629 13.538 1.00 35.31 189 LYS A C 1
ATOM 1603 O O . LYS A 1 189 ? 0.503 22.339 12.798 1.00 35.31 189 LYS A O 1
ATOM 1608 N N . ILE A 1 190 ? 0.153 20.354 13.780 1.00 38.94 190 ILE A N 1
ATOM 1609 C CA . ILE A 1 190 ? 1.382 19.683 13.302 1.00 38.94 190 ILE A CA 1
ATOM 1610 C C . ILE A 1 190 ? 1.133 18.831 12.030 1.00 38.94 190 ILE A C 1
ATOM 1612 O O . ILE A 1 190 ? 2.006 18.750 11.168 1.00 38.94 190 ILE A O 1
ATOM 1616 N N . ILE A 1 191 ? -0.072 18.279 11.851 1.00 42.56 191 ILE A N 1
ATOM 1617 C CA . ILE A 1 191 ? -0.578 17.550 10.666 1.00 42.56 191 ILE A CA 1
ATOM 1618 C C . ILE A 1 191 ? -0.986 18.531 9.573 1.00 42.56 191 ILE A C 1
ATOM 1620 O O . ILE A 1 191 ? -0.684 18.277 8.410 1.00 42.56 191 ILE A O 1
ATOM 1624 N N . LYS A 1 192 ? -1.559 19.696 9.916 1.00 34.50 192 LYS A N 1
ATOM 1625 C CA . LYS A 1 192 ? -1.812 20.757 8.923 1.00 34.50 192 LYS A CA 1
ATOM 1626 C C . LYS A 1 192 ? -0.514 21.332 8.329 1.00 34.50 192 LYS A C 1
ATOM 1628 O O . LYS A 1 192 ? -0.550 21.914 7.255 1.00 34.50 192 LYS A O 1
ATOM 1633 N N . ASN A 1 193 ? 0.637 21.068 8.962 1.00 36.66 193 ASN A N 1
ATOM 1634 C CA . ASN A 1 193 ? 1.971 21.361 8.427 1.00 36.66 193 ASN A CA 1
ATOM 1635 C C . ASN A 1 193 ? 2.619 20.181 7.672 1.00 36.66 193 ASN A C 1
ATOM 1637 O O . ASN A 1 193 ? 3.808 20.238 7.352 1.00 36.66 193 ASN A O 1
ATOM 1641 N N . GLY A 1 194 ? 1.861 19.127 7.359 1.00 38.09 194 GLY A N 1
ATOM 1642 C CA . GLY A 1 194 ? 2.240 18.065 6.432 1.00 38.09 194 GLY A CA 1
ATOM 1643 C C . GLY A 1 194 ? 2.953 16.882 7.086 1.00 38.09 194 GLY A C 1
ATOM 1644 O O . GLY A 1 194 ? 4.120 16.973 7.479 1.00 38.09 194 GLY A O 1
ATOM 1645 N N . SER A 1 195 ? 2.214 15.777 7.186 1.00 42.31 195 SER A N 1
ATOM 1646 C CA . SER A 1 195 ? 2.666 14.424 7.516 1.00 42.31 195 SER A CA 1
ATOM 1647 C C . SER A 1 195 ? 1.948 13.462 6.569 1.00 42.31 195 SER A C 1
ATOM 1649 O O . SER A 1 195 ? 0.735 13.552 6.421 1.00 42.31 195 SER A O 1
ATOM 1651 N N . THR A 1 196 ? 2.670 12.534 5.946 1.00 38.41 196 THR A N 1
ATOM 1652 C CA . THR A 1 196 ? 2.163 11.610 4.908 1.00 38.41 196 THR A CA 1
ATOM 1653 C C . THR A 1 196 ? 1.402 10.375 5.427 1.00 38.41 196 THR A C 1
ATOM 1655 O O . THR A 1 196 ? 1.072 9.472 4.657 1.00 38.41 196 THR A O 1
ATOM 1658 N N . GLY A 1 197 ? 1.068 10.331 6.717 1.00 46.81 197 GLY A N 1
ATOM 1659 C CA . GLY A 1 197 ? 0.311 9.237 7.345 1.00 46.81 197 GLY A CA 1
ATOM 1660 C C . GLY A 1 197 ? 1.007 7.880 7.364 1.00 46.81 197 GLY A C 1
ATOM 1661 O O . GLY A 1 197 ? 2.212 7.811 7.142 1.00 46.81 197 GLY A O 1
ATOM 1662 N N . ASN A 1 198 ? 0.247 6.804 7.616 1.00 43.94 198 ASN A N 1
ATOM 1663 C CA . ASN A 1 198 ? 0.735 5.410 7.568 1.00 43.94 198 ASN A CA 1
ATOM 1664 C C . ASN A 1 198 ? 0.872 4.879 6.128 1.00 43.94 198 ASN A C 1
ATOM 1666 O O . ASN A 1 198 ? 0.998 3.677 5.903 1.00 43.94 198 ASN A O 1
ATOM 1670 N N . SER A 1 199 ? 0.847 5.765 5.130 1.00 51.31 199 SER A N 1
ATOM 1671 C CA . SER A 1 199 ? 1.065 5.394 3.737 1.00 51.31 199 SER A CA 1
ATOM 1672 C C . SER A 1 199 ? 2.514 4.946 3.565 1.00 51.31 199 SER A C 1
ATOM 1674 O O . SER A 1 199 ? 3.451 5.727 3.744 1.00 51.31 199 SER A O 1
ATOM 1676 N N . SER A 1 200 ? 2.712 3.672 3.232 1.00 65.25 200 SER A N 1
ATOM 1677 C CA . SER A 1 200 ? 4.047 3.132 3.000 1.00 65.25 200 SER A CA 1
ATOM 1678 C C . SER A 1 200 ? 4.641 3.735 1.727 1.00 65.25 200 SER A C 1
ATOM 1680 O O . SER A 1 200 ? 4.173 3.458 0.624 1.00 65.25 200 SER A O 1
ATOM 1682 N N . ILE A 1 201 ? 5.712 4.523 1.874 1.00 79.25 201 ILE A N 1
ATOM 1683 C CA . ILE A 1 201 ? 6.518 5.042 0.753 1.00 79.25 201 ILE A CA 1
ATOM 1684 C C . ILE A 1 201 ? 6.981 3.929 -0.200 1.00 79.25 201 ILE A C 1
ATOM 1686 O O . ILE A 1 201 ? 7.185 4.177 -1.388 1.00 79.25 201 ILE A O 1
ATOM 1690 N N . LEU A 1 202 ? 7.094 2.699 0.309 1.00 78.88 202 LEU A N 1
ATOM 1691 C CA . LEU A 1 202 ? 7.502 1.531 -0.457 1.00 78.88 202 LEU A CA 1
ATOM 1692 C C . LEU A 1 202 ? 6.661 1.367 -1.726 1.00 78.88 202 LEU A C 1
ATOM 1694 O O . LEU A 1 202 ? 7.227 1.107 -2.775 1.00 78.88 202 LEU A O 1
ATOM 1698 N N . ALA A 1 203 ? 5.346 1.603 -1.664 1.00 82.94 203 ALA A N 1
ATOM 1699 C CA . ALA A 1 203 ? 4.478 1.483 -2.834 1.00 82.94 203 ALA A CA 1
ATOM 1700 C C . ALA A 1 203 ? 4.877 2.460 -3.957 1.00 82.94 203 ALA A C 1
ATOM 1702 O O . ALA A 1 203 ? 4.982 2.057 -5.113 1.00 82.94 203 ALA A O 1
ATOM 1703 N N . PHE A 1 204 ? 5.172 3.719 -3.615 1.00 85.94 204 PHE A N 1
ATOM 1704 C CA . PHE A 1 204 ? 5.603 4.733 -4.583 1.00 85.94 204 PHE A CA 1
ATOM 1705 C C . PHE A 1 204 ? 6.997 4.434 -5.143 1.00 85.94 204 PHE A C 1
ATOM 1707 O O . PHE A 1 204 ? 7.213 4.545 -6.346 1.00 85.94 204 PHE A O 1
ATOM 1714 N N . VAL A 1 205 ? 7.935 4.007 -4.290 1.00 90.19 205 VAL A N 1
ATOM 1715 C CA . VAL A 1 205 ? 9.301 3.658 -4.715 1.00 90.19 205 VAL A CA 1
ATOM 1716 C C . VAL A 1 205 ? 9.293 2.425 -5.614 1.00 90.19 205 VAL A C 1
ATOM 1718 O O . VAL A 1 205 ? 9.908 2.448 -6.674 1.00 90.19 205 VAL A O 1
ATOM 1721 N N . THR A 1 206 ? 8.563 1.370 -5.250 1.00 89.62 206 THR A N 1
ATOM 1722 C CA . THR A 1 206 ? 8.447 0.165 -6.078 1.00 89.62 206 THR A CA 1
ATOM 1723 C C . THR A 1 206 ? 7.732 0.467 -7.395 1.00 89.62 206 THR A C 1
ATOM 1725 O O . THR A 1 206 ? 8.142 -0.056 -8.429 1.00 89.62 206 THR A O 1
ATOM 1728 N N . CYS A 1 207 ? 6.708 1.332 -7.400 1.00 91.44 207 CYS A N 1
ATOM 1729 C CA . CYS A 1 207 ? 6.031 1.747 -8.633 1.00 91.44 207 CYS A CA 1
ATOM 1730 C C . CYS A 1 207 ? 6.963 2.558 -9.540 1.00 91.44 207 CYS A C 1
ATOM 1732 O O . CYS A 1 207 ? 7.051 2.268 -10.729 1.00 91.44 207 CYS A O 1
ATOM 1734 N N . TYR A 1 208 ? 7.744 3.480 -8.971 1.00 94.69 208 TYR A N 1
ATOM 1735 C CA . TYR A 1 208 ? 8.807 4.177 -9.692 1.00 94.69 208 TYR A CA 1
ATOM 1736 C C . TYR A 1 208 ? 9.814 3.193 -10.311 1.00 94.69 208 TYR A C 1
ATOM 1738 O O . TYR A 1 208 ? 10.080 3.261 -11.509 1.00 94.69 208 TYR A O 1
ATOM 1746 N N . THR A 1 209 ? 10.325 2.229 -9.536 1.00 96.06 209 THR A N 1
ATOM 1747 C CA . THR A 1 209 ? 11.241 1.195 -10.047 1.00 96.06 209 THR A CA 1
ATOM 1748 C C . THR A 1 209 ? 10.608 0.379 -11.171 1.00 96.06 209 THR A C 1
ATOM 1750 O O . THR A 1 209 ? 11.257 0.144 -12.186 1.00 96.06 209 THR A O 1
ATOM 1753 N N . SER A 1 210 ? 9.342 -0.016 -11.023 1.00 96.06 210 SER A N 1
ATOM 1754 C CA . SER A 1 210 ? 8.607 -0.759 -12.048 1.00 96.06 210 SER A CA 1
ATOM 1755 C C . SER A 1 210 ? 8.479 0.045 -13.343 1.00 96.06 210 SER A C 1
ATOM 1757 O O . SER A 1 210 ? 8.836 -0.473 -14.400 1.00 96.06 210 SER A O 1
ATOM 1759 N N . CYS A 1 211 ? 8.076 1.320 -13.273 1.00 97.31 211 CYS A N 1
ATOM 1760 C CA . CYS A 1 211 ? 7.986 2.180 -14.452 1.00 97.31 211 CYS A CA 1
ATOM 1761 C C . CYS A 1 211 ? 9.344 2.337 -15.148 1.00 97.31 211 CYS A C 1
ATOM 1763 O O . CYS A 1 211 ? 9.422 2.198 -16.363 1.00 97.31 211 CYS A O 1
ATOM 1765 N N . VAL A 1 212 ? 10.433 2.553 -14.406 1.00 97.94 212 VAL A N 1
ATOM 1766 C CA . VAL A 1 212 ? 11.767 2.711 -15.011 1.00 97.94 212 VAL A CA 1
ATOM 1767 C C . VAL A 1 212 ? 12.262 1.407 -15.660 1.00 97.94 212 VAL A C 1
ATOM 1769 O O . VAL A 1 212 ? 12.858 1.449 -16.737 1.00 97.94 212 VAL A O 1
ATOM 1772 N N . LEU A 1 213 ? 11.977 0.236 -15.077 1.00 98.12 213 LEU A N 1
ATOM 1773 C CA . LEU A 1 213 ? 12.304 -1.048 -15.711 1.00 98.12 213 LEU A CA 1
ATOM 1774 C C . LEU A 1 213 ? 11.500 -1.283 -16.997 1.00 98.12 213 LEU A C 1
ATOM 1776 O O . LEU A 1 213 ? 12.087 -1.618 -18.025 1.00 98.12 213 LEU A O 1
ATOM 1780 N N . TRP A 1 214 ? 10.186 -1.041 -16.974 1.00 98.19 214 TRP A N 1
ATOM 1781 C CA . TRP A 1 214 ? 9.338 -1.155 -18.164 1.00 98.19 214 TRP A CA 1
ATOM 1782 C C . TRP A 1 214 ? 9.703 -0.126 -19.241 1.00 98.19 214 TRP A C 1
ATOM 1784 O O . TRP A 1 214 ? 9.636 -0.429 -20.432 1.00 98.19 214 TRP A O 1
ATOM 1794 N N . MET A 1 215 ? 10.167 1.061 -18.842 1.00 97.44 215 MET A N 1
ATOM 1795 C CA . MET A 1 215 ? 10.735 2.057 -19.748 1.00 97.44 215 MET A CA 1
ATOM 1796 C C . MET A 1 215 ? 11.961 1.490 -20.474 1.00 97.44 215 MET A C 1
ATOM 1798 O O . MET A 1 215 ? 12.028 1.550 -21.702 1.00 97.44 215 MET A O 1
ATOM 1802 N N . ARG A 1 216 ? 12.908 0.882 -19.740 1.00 97.62 216 ARG A N 1
ATOM 1803 C CA . ARG A 1 216 ? 14.082 0.235 -20.347 1.00 97.62 216 ARG A CA 1
ATOM 1804 C C . ARG A 1 216 ? 13.692 -0.939 -21.236 1.00 97.62 216 ARG A C 1
ATOM 1806 O O . ARG A 1 216 ? 14.258 -1.077 -22.316 1.00 97.62 216 ARG A O 1
ATOM 1813 N N . TYR A 1 217 ? 12.727 -1.745 -20.806 1.00 98.31 217 TYR A N 1
ATOM 1814 C CA . TYR A 1 217 ? 12.196 -2.849 -21.596 1.00 98.31 217 TYR A CA 1
ATOM 1815 C C . TYR A 1 217 ? 11.657 -2.356 -22.945 1.00 98.31 217 TYR A C 1
ATOM 1817 O O . TYR A 1 217 ? 12.123 -2.816 -23.985 1.00 98.31 217 TYR A O 1
ATOM 1825 N N . GLY A 1 218 ? 10.783 -1.341 -22.935 1.00 97.56 218 GLY A N 1
ATOM 1826 C CA . GLY A 1 218 ? 10.243 -0.718 -24.147 1.00 97.56 218 GLY A CA 1
ATOM 1827 C C . GLY A 1 218 ? 11.330 -0.180 -25.083 1.00 97.56 218 GLY A C 1
ATOM 1828 O O . GLY A 1 218 ? 11.251 -0.381 -26.291 1.00 97.56 218 GLY A O 1
ATOM 1829 N N . MET A 1 219 ? 12.400 0.420 -24.544 1.00 97.25 219 MET A N 1
ATOM 1830 C CA . MET A 1 219 ? 13.552 0.845 -25.356 1.00 97.25 219 MET A CA 1
ATOM 1831 C C . MET A 1 219 ? 14.269 -0.330 -26.034 1.00 97.25 219 MET A C 1
ATOM 1833 O O . MET A 1 219 ? 14.668 -0.206 -27.189 1.00 97.25 219 MET A O 1
ATOM 1837 N N . LEU A 1 220 ? 14.464 -1.443 -25.319 1.00 97.44 220 LEU A N 1
ATOM 1838 C CA . LEU A 1 220 ? 15.197 -2.608 -25.822 1.00 97.44 220 LEU A CA 1
ATOM 1839 C C . LEU A 1 220 ? 14.437 -3.326 -26.941 1.00 97.44 220 LEU A C 1
ATOM 1841 O O . LEU A 1 220 ? 15.061 -3.739 -27.917 1.00 97.44 220 LEU A O 1
ATOM 1845 N N . ILE A 1 221 ? 13.108 -3.417 -26.830 1.00 96.56 221 ILE A N 1
ATOM 1846 C CA . ILE A 1 221 ? 12.255 -4.029 -27.862 1.00 96.56 221 ILE A CA 1
ATOM 1847 C C . ILE A 1 221 ? 11.783 -3.036 -28.938 1.00 96.56 221 ILE A C 1
ATOM 1849 O O . ILE A 1 221 ? 11.126 -3.430 -29.896 1.00 96.56 221 ILE A O 1
ATOM 1853 N N . GLY A 1 222 ? 12.120 -1.749 -28.805 1.00 96.38 222 GLY A N 1
ATOM 1854 C CA . GLY A 1 222 ? 11.747 -0.704 -29.763 1.00 96.38 222 GLY A CA 1
ATOM 1855 C C . GLY A 1 222 ? 10.274 -0.278 -29.713 1.00 96.38 222 GLY A C 1
ATOM 1856 O O . GLY A 1 222 ? 9.779 0.316 -30.671 1.00 96.38 222 GLY A O 1
ATOM 1857 N N . ASP A 1 223 ? 9.572 -0.546 -28.610 1.00 97.38 223 ASP A N 1
ATOM 1858 C CA . ASP A 1 223 ? 8.150 -0.250 -28.449 1.00 97.38 223 ASP A CA 1
ATOM 1859 C C . ASP A 1 223 ? 7.914 1.146 -27.850 1.00 97.38 223 ASP A C 1
ATOM 1861 O O . ASP A 1 223 ? 8.231 1.433 -26.690 1.00 97.38 223 ASP A O 1
ATOM 1865 N N . ARG A 1 224 ? 7.322 2.033 -28.656 1.00 95.25 224 ARG A N 1
ATOM 1866 C CA . ARG A 1 224 ? 7.066 3.427 -28.265 1.00 95.25 224 ARG A CA 1
ATOM 1867 C C . ARG A 1 224 ? 5.920 3.567 -27.265 1.00 95.25 224 ARG A C 1
ATOM 1869 O O . ARG A 1 224 ? 5.954 4.496 -26.464 1.00 95.25 224 ARG A O 1
ATOM 1876 N N . PHE A 1 225 ? 4.917 2.695 -27.293 1.00 95.38 225 PHE A N 1
ATOM 1877 C CA . PHE A 1 225 ? 3.750 2.817 -26.417 1.00 95.38 225 PHE A CA 1
ATOM 1878 C C . PHE A 1 225 ? 4.104 2.445 -24.976 1.00 95.38 225 PHE A C 1
ATOM 1880 O O . PHE A 1 225 ? 3.787 3.195 -24.050 1.00 95.38 225 PHE A O 1
ATOM 1887 N N . ILE A 1 226 ? 4.849 1.352 -24.794 1.00 96.69 226 ILE A N 1
ATOM 1888 C CA . ILE A 1 226 ? 5.402 0.933 -23.501 1.00 96.69 226 ILE A CA 1
ATOM 1889 C C . ILE A 1 226 ? 6.368 1.991 -22.978 1.00 96.69 226 ILE A C 1
ATOM 1891 O O . ILE A 1 226 ? 6.316 2.341 -21.799 1.00 96.69 226 ILE A O 1
ATOM 1895 N N . LEU A 1 227 ? 7.220 2.540 -23.846 1.00 97.06 227 LEU A N 1
ATOM 1896 C CA . LEU A 1 227 ? 8.125 3.619 -23.469 1.00 97.06 227 LEU A CA 1
ATOM 1897 C C . LEU A 1 227 ? 7.352 4.841 -22.945 1.00 97.06 227 LEU A C 1
ATOM 1899 O O . LEU A 1 227 ? 7.602 5.290 -21.829 1.00 97.06 227 LEU A O 1
ATOM 1903 N N . LEU A 1 228 ? 6.395 5.362 -23.717 1.00 96.88 228 LEU A N 1
ATOM 1904 C CA . LEU A 1 228 ? 5.686 6.604 -23.391 1.00 96.88 228 LEU A CA 1
ATOM 1905 C C . LEU A 1 228 ? 4.863 6.503 -22.102 1.00 96.88 228 LEU A C 1
ATOM 1907 O O . LEU A 1 228 ? 4.957 7.393 -21.253 1.00 96.88 228 LEU A O 1
ATOM 1911 N N . VAL A 1 229 ? 4.097 5.420 -21.920 1.00 97.00 229 VAL A N 1
ATOM 1912 C CA . VAL A 1 229 ? 3.273 5.249 -20.711 1.00 97.00 229 VAL A CA 1
ATOM 1913 C C . VAL A 1 229 ? 4.140 5.177 -19.450 1.00 97.00 229 VAL A C 1
ATOM 1915 O O . VAL A 1 229 ? 3.780 5.728 -18.410 1.00 97.00 229 VAL A O 1
ATOM 1918 N N . ASN A 1 230 ? 5.322 4.562 -19.550 1.00 97.38 230 ASN A N 1
ATOM 1919 C CA . ASN A 1 230 ? 6.227 4.394 -18.421 1.00 97.38 230 ASN A CA 1
ATOM 1920 C C . ASN A 1 230 ? 7.118 5.614 -18.174 1.00 97.38 230 ASN A C 1
ATOM 1922 O O . ASN A 1 230 ? 7.486 5.851 -17.026 1.00 97.38 230 ASN A O 1
ATOM 1926 N N . VAL A 1 231 ? 7.408 6.437 -19.187 1.00 97.62 231 VAL A N 1
ATOM 1927 C CA . VAL A 1 231 ? 7.996 7.774 -18.987 1.00 97.62 231 VAL A CA 1
ATOM 1928 C C . VAL A 1 231 ? 7.035 8.639 -18.174 1.00 97.62 231 VAL A C 1
ATOM 1930 O O . VAL A 1 231 ? 7.426 9.191 -17.145 1.00 97.62 231 VAL A O 1
ATOM 1933 N N . PHE A 1 232 ? 5.765 8.705 -18.587 1.00 96.62 232 PHE A N 1
ATOM 1934 C CA . PHE A 1 232 ? 4.743 9.449 -17.851 1.00 96.62 232 PHE A CA 1
ATOM 1935 C C . PHE A 1 232 ? 4.580 8.912 -16.422 1.00 96.62 232 PHE A C 1
ATOM 1937 O O . PHE A 1 232 ? 4.620 9.681 -15.461 1.00 96.62 232 PHE A O 1
ATOM 1944 N N . GLY A 1 233 ? 4.483 7.586 -16.274 1.00 94.12 233 GLY A N 1
ATOM 1945 C CA . GLY A 1 233 ? 4.424 6.923 -14.973 1.00 94.12 233 GLY A CA 1
ATOM 1946 C C . GLY A 1 233 ? 5.632 7.242 -14.091 1.00 94.12 233 GLY A C 1
ATOM 1947 O O . GLY A 1 233 ? 5.462 7.597 -12.929 1.00 94.12 233 GLY A O 1
ATOM 1948 N N . SER A 1 234 ? 6.847 7.215 -14.642 1.00 95.38 234 SER A N 1
ATOM 1949 C CA . SER A 1 234 ? 8.074 7.520 -13.895 1.00 95.38 234 SER A CA 1
ATOM 1950 C C . SER A 1 234 ? 8.094 8.962 -13.388 1.00 95.38 234 SER A C 1
ATOM 1952 O O . SER A 1 234 ? 8.423 9.186 -12.224 1.00 95.38 234 SER A O 1
ATOM 1954 N N . ILE A 1 235 ? 7.695 9.935 -14.218 1.00 95.88 235 ILE A N 1
ATOM 1955 C CA . ILE A 1 235 ? 7.599 11.351 -13.821 1.00 95.88 235 ILE A CA 1
ATOM 1956 C C . ILE A 1 235 ? 6.565 11.519 -12.705 1.00 95.88 235 ILE A C 1
ATOM 1958 O O . ILE A 1 235 ? 6.843 12.155 -11.685 1.00 95.88 235 ILE A O 1
ATOM 1962 N N . LEU A 1 236 ? 5.388 10.911 -12.867 1.00 92.25 236 LEU A N 1
ATOM 1963 C CA . LEU A 1 236 ? 4.323 10.980 -11.874 1.00 92.25 236 LEU A CA 1
ATOM 1964 C C . LEU A 1 236 ? 4.766 10.363 -10.539 1.00 92.25 236 LEU A C 1
ATOM 1966 O O . LEU A 1 236 ? 4.642 11.006 -9.496 1.00 92.25 236 LEU A O 1
ATOM 1970 N N . GLN A 1 237 ? 5.354 9.165 -10.555 1.00 91.88 237 GLN A N 1
ATOM 1971 C CA . GLN A 1 237 ? 5.823 8.500 -9.337 1.00 91.88 237 GLN A CA 1
ATOM 1972 C C . GLN A 1 237 ? 6.986 9.247 -8.681 1.00 91.88 237 GLN A C 1
ATOM 1974 O O . GLN A 1 237 ? 7.003 9.389 -7.459 1.00 91.88 237 GLN A O 1
ATOM 1979 N N . ALA A 1 238 ? 7.915 9.805 -9.461 1.00 91.25 238 ALA A N 1
ATOM 1980 C CA . ALA A 1 238 ? 8.968 10.664 -8.928 1.00 91.25 238 ALA A CA 1
ATOM 1981 C C . ALA A 1 238 ? 8.380 11.893 -8.214 1.00 91.25 238 ALA A C 1
ATOM 1983 O O . ALA A 1 238 ? 8.822 12.230 -7.114 1.00 91.25 238 ALA A O 1
ATOM 1984 N N . SER A 1 239 ? 7.338 12.516 -8.782 1.00 88.69 239 SER A N 1
ATOM 1985 C CA . SER A 1 239 ? 6.641 13.638 -8.143 1.00 88.69 239 SER A CA 1
ATOM 1986 C C . SER A 1 239 ? 5.968 13.227 -6.827 1.00 88.69 239 SER A C 1
ATOM 1988 O O . SER A 1 239 ? 6.091 13.938 -5.828 1.00 88.69 239 SER A O 1
ATOM 1990 N N . TYR A 1 240 ? 5.348 12.042 -6.773 1.00 86.12 240 TYR A N 1
ATOM 1991 C CA . TYR A 1 240 ? 4.759 11.511 -5.545 1.00 86.12 240 TYR A CA 1
ATOM 1992 C C . TYR A 1 240 ? 5.806 11.217 -4.479 1.00 86.12 240 TYR A C 1
ATOM 1994 O O . TYR A 1 240 ? 5.611 11.604 -3.327 1.00 86.12 240 TYR A O 1
ATOM 2002 N N . VAL A 1 241 ? 6.937 10.602 -4.835 1.00 86.62 241 VAL A N 1
ATOM 2003 C CA . VAL A 1 241 ? 8.025 10.374 -3.876 1.00 86.62 241 VAL A CA 1
ATOM 2004 C C . VAL A 1 241 ? 8.613 11.700 -3.392 1.00 86.62 241 VAL A C 1
ATOM 2006 O O . VAL A 1 241 ? 8.860 11.855 -2.196 1.00 86.62 241 VAL A O 1
ATOM 2009 N N . TYR A 1 242 ? 8.799 12.675 -4.282 1.00 86.12 242 TYR A N 1
ATOM 2010 C CA . TYR A 1 242 ? 9.300 14.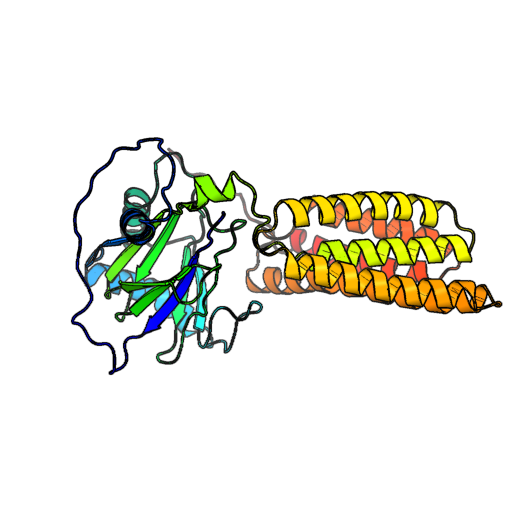001 -3.924 1.00 86.12 242 TYR A CA 1
ATOM 2011 C C . TYR A 1 242 ? 8.385 14.694 -2.908 1.00 86.12 242 TYR A C 1
ATOM 2013 O O . TYR A 1 242 ? 8.835 15.065 -1.821 1.00 86.12 242 TYR A O 1
ATOM 2021 N N . ILE A 1 243 ? 7.087 14.783 -3.212 1.00 81.38 243 ILE A N 1
ATOM 2022 C CA . ILE A 1 243 ? 6.071 15.323 -2.301 1.00 81.38 243 ILE A CA 1
ATOM 2023 C C . ILE A 1 243 ? 6.069 14.531 -0.987 1.00 81.38 243 ILE A C 1
ATOM 2025 O O . ILE A 1 243 ? 6.047 15.120 0.096 1.00 81.38 243 ILE A O 1
ATOM 2029 N N . PHE A 1 244 ? 6.170 13.200 -1.053 1.00 78.25 244 PHE A N 1
ATOM 2030 C CA . PHE A 1 244 ? 6.220 12.363 0.140 1.00 78.25 244 PHE A CA 1
ATOM 2031 C C . PHE A 1 244 ? 7.424 12.703 1.024 1.00 78.25 244 PHE A C 1
ATOM 2033 O O . PHE A 1 244 ? 7.276 12.825 2.235 1.00 78.25 244 PHE A O 1
ATOM 2040 N N . ILE A 1 245 ? 8.617 12.886 0.454 1.00 79.50 245 ILE A N 1
ATOM 2041 C CA . ILE A 1 245 ? 9.828 13.251 1.205 1.00 79.50 245 ILE A CA 1
ATOM 2042 C C . ILE A 1 245 ? 9.706 14.656 1.807 1.00 79.50 245 ILE A C 1
ATOM 2044 O O . ILE A 1 245 ? 10.121 14.858 2.952 1.00 79.50 245 ILE A O 1
ATOM 2048 N N . LEU A 1 246 ? 9.125 15.615 1.076 1.00 79.38 246 LEU A N 1
ATOM 2049 C CA . LEU A 1 246 ? 8.903 16.976 1.577 1.00 79.38 246 LEU A CA 1
ATOM 2050 C C . LEU A 1 246 ? 8.034 16.983 2.838 1.00 79.38 246 LEU A C 1
ATOM 2052 O O . LEU A 1 246 ? 8.354 17.676 3.808 1.00 79.38 246 LEU A O 1
ATOM 2056 N N . TYR A 1 247 ? 6.968 16.183 2.835 1.00 70.38 247 TYR A N 1
ATOM 2057 C CA . TYR A 1 247 ? 5.998 16.125 3.926 1.00 70.38 247 TYR A CA 1
ATOM 2058 C C . TYR A 1 247 ? 6.242 14.988 4.928 1.00 70.38 247 TYR A C 1
ATOM 2060 O O . TYR A 1 247 ? 5.584 14.937 5.967 1.00 70.38 247 TYR A O 1
ATOM 2068 N N . SER A 1 248 ? 7.196 14.090 4.684 1.00 63.81 248 SER A N 1
ATOM 2069 C CA . SER A 1 248 ? 7.556 13.058 5.654 1.00 63.81 248 SER A CA 1
ATOM 2070 C C . SER A 1 248 ? 8.316 13.670 6.828 1.00 63.81 248 SER A C 1
ATOM 2072 O O . SER A 1 248 ? 9.261 14.445 6.663 1.00 63.81 248 SER A O 1
ATOM 2074 N N . VAL A 1 249 ? 7.927 13.274 8.040 1.00 56.88 249 VAL A N 1
ATOM 2075 C CA . VAL A 1 249 ? 8.662 13.629 9.263 1.00 56.88 249 VAL A CA 1
ATOM 2076 C C . VAL A 1 249 ? 9.939 12.796 9.383 1.00 56.88 249 VAL A C 1
ATOM 2078 O O . VAL A 1 249 ? 10.993 13.335 9.699 1.00 56.88 249 VAL A O 1
ATOM 2081 N N . GLN A 1 250 ? 9.882 11.509 9.028 1.00 64.31 250 GLN A N 1
ATOM 2082 C CA . GLN A 1 250 ? 11.059 10.643 8.964 1.00 64.31 250 GLN A CA 1
ATOM 2083 C C . GLN A 1 250 ? 11.574 10.591 7.525 1.00 64.31 250 GLN A C 1
ATOM 2085 O O . GLN A 1 250 ? 11.121 9.779 6.718 1.00 64.31 250 GLN A O 1
ATOM 2090 N N . LYS A 1 251 ? 12.517 11.475 7.186 1.00 74.50 251 LYS A N 1
ATOM 2091 C CA . LYS A 1 251 ? 13.081 11.567 5.826 1.00 74.50 251 LYS A CA 1
ATOM 2092 C C . LYS A 1 251 ? 14.103 10.473 5.515 1.00 74.50 251 LYS A C 1
ATOM 2094 O O . LYS A 1 251 ? 14.272 10.109 4.359 1.00 74.50 251 LYS A O 1
ATOM 2099 N N . PHE A 1 252 ? 14.742 9.899 6.534 1.00 78.12 252 PHE A N 1
ATOM 2100 C CA . PHE A 1 252 ? 15.806 8.911 6.336 1.00 78.12 252 PHE A CA 1
ATOM 2101 C C . PHE A 1 252 ? 15.315 7.624 5.654 1.00 78.12 252 PHE A C 1
ATOM 2103 O O . PHE A 1 252 ? 15.927 7.166 4.695 1.00 78.12 252 PHE A O 1
ATOM 2110 N N . LYS A 1 253 ? 14.179 7.064 6.091 1.00 76.75 253 LYS A N 1
ATOM 2111 C CA . LYS A 1 253 ? 13.587 5.850 5.501 1.00 76.75 253 LYS A CA 1
ATOM 2112 C C . LYS A 1 253 ? 13.235 6.000 4.006 1.00 76.75 253 LYS A C 1
ATOM 2114 O O . LYS A 1 253 ? 13.724 5.180 3.229 1.00 76.75 253 LYS A O 1
ATOM 2119 N N . PRO A 1 254 ? 12.448 7.008 3.569 1.00 79.06 254 PRO A N 1
ATOM 2120 C CA . PRO A 1 254 ? 12.110 7.180 2.157 1.00 79.06 254 PRO A CA 1
ATOM 2121 C C . PRO A 1 254 ? 13.343 7.505 1.298 1.00 79.06 254 PRO A C 1
ATOM 2123 O O . PRO A 1 254 ? 13.471 6.961 0.206 1.00 79.06 254 PRO A O 1
ATOM 2126 N N . ILE A 1 255 ? 14.293 8.305 1.805 1.00 87.12 255 ILE A N 1
ATOM 2127 C CA . ILE A 1 255 ? 15.553 8.591 1.097 1.00 87.12 255 ILE A CA 1
ATOM 2128 C C . ILE A 1 255 ? 16.381 7.313 0.922 1.00 87.12 255 ILE A C 1
ATOM 2130 O O . ILE A 1 255 ? 16.810 7.018 -0.188 1.00 87.12 255 ILE A O 1
ATOM 2134 N N . LYS A 1 256 ? 16.561 6.511 1.981 1.00 87.88 256 LYS A N 1
ATOM 2135 C CA . LYS A 1 256 ? 17.300 5.240 1.913 1.00 87.88 256 LYS A CA 1
ATOM 2136 C C . LYS A 1 256 ? 16.679 4.272 0.902 1.00 87.88 256 LYS A C 1
ATOM 2138 O O . LYS A 1 256 ? 17.410 3.635 0.151 1.00 87.88 256 LYS A O 1
ATOM 2143 N N . GLN A 1 257 ? 15.349 4.169 0.867 1.00 89.06 257 GLN A N 1
ATOM 2144 C CA . GLN A 1 257 ? 14.643 3.332 -0.109 1.00 89.06 257 GLN A CA 1
ATOM 2145 C C . GLN A 1 257 ? 14.817 3.842 -1.542 1.00 89.06 257 GLN A C 1
ATOM 2147 O O . GLN A 1 257 ? 15.060 3.037 -2.436 1.00 89.06 257 GLN A O 1
ATOM 2152 N N . MET A 1 258 ? 14.756 5.159 -1.758 1.00 91.50 258 MET A N 1
ATOM 2153 C CA . MET A 1 258 ? 14.992 5.751 -3.077 1.00 91.50 258 MET A CA 1
ATOM 2154 C C . MET A 1 258 ? 16.442 5.548 -3.546 1.00 91.50 258 MET A C 1
ATOM 2156 O O . MET A 1 258 ? 16.666 5.190 -4.700 1.00 91.50 258 MET A O 1
ATOM 2160 N N . ILE A 1 259 ? 17.430 5.704 -2.656 1.00 93.12 259 ILE A N 1
ATOM 2161 C CA . ILE A 1 259 ? 18.842 5.415 -2.960 1.00 93.12 259 ILE A CA 1
ATOM 2162 C C . ILE A 1 259 ? 19.008 3.944 -3.351 1.00 93.12 259 ILE A C 1
ATOM 2164 O O . ILE A 1 259 ? 19.566 3.662 -4.406 1.00 93.12 259 ILE A O 1
ATOM 2168 N N . ALA A 1 260 ? 18.474 3.012 -2.556 1.00 94.38 260 ALA A N 1
ATOM 2169 C CA . ALA A 1 260 ? 18.542 1.584 -2.863 1.00 94.38 260 ALA A CA 1
ATOM 2170 C C . ALA A 1 260 ? 17.897 1.250 -4.220 1.00 94.38 260 ALA A C 1
ATOM 2172 O O . ALA A 1 260 ? 18.494 0.533 -5.022 1.00 94.38 260 ALA A O 1
ATOM 2173 N N . ALA A 1 261 ? 16.720 1.817 -4.506 1.00 94.12 261 ALA A N 1
ATOM 2174 C CA . ALA A 1 261 ? 16.046 1.666 -5.793 1.00 94.12 261 ALA A CA 1
ATOM 2175 C C . ALA A 1 261 ? 16.889 2.220 -6.952 1.00 94.12 261 ALA A C 1
ATOM 2177 O O . ALA A 1 261 ? 17.006 1.575 -7.989 1.00 94.12 261 ALA A O 1
ATOM 2178 N N . THR A 1 262 ? 17.517 3.382 -6.768 1.00 93.75 262 THR A N 1
ATOM 2179 C CA . THR A 1 262 ? 18.354 4.026 -7.789 1.00 93.75 262 THR A CA 1
ATOM 2180 C C . THR A 1 262 ? 19.632 3.230 -8.043 1.00 93.75 262 THR A C 1
ATOM 2182 O O . THR A 1 262 ? 19.997 3.027 -9.196 1.00 93.75 262 THR A O 1
ATOM 2185 N N . CYS A 1 263 ? 20.283 2.713 -6.997 1.00 97.25 263 CYS A N 1
ATOM 2186 C CA . CYS A 1 263 ? 21.440 1.828 -7.127 1.00 97.25 263 CYS A CA 1
ATOM 2187 C C . CYS A 1 263 ? 21.076 0.542 -7.880 1.00 97.25 263 CYS A C 1
ATOM 2189 O O . CYS A 1 263 ? 21.779 0.162 -8.813 1.00 97.25 263 CYS A O 1
ATOM 2191 N N . PHE A 1 264 ? 19.957 -0.095 -7.520 1.00 97.00 264 PHE A N 1
ATOM 2192 C CA . PHE A 1 264 ? 19.459 -1.280 -8.217 1.00 97.00 264 PHE A CA 1
ATOM 2193 C C . PHE A 1 264 ? 19.184 -0.997 -9.701 1.00 97.00 264 PHE A C 1
ATOM 2195 O O . PHE A 1 264 ? 19.679 -1.717 -10.567 1.00 97.00 264 PHE A O 1
ATOM 2202 N N . LEU A 1 265 ? 18.462 0.085 -10.008 1.00 97.44 265 LEU A N 1
ATOM 2203 C CA . LEU A 1 265 ? 18.199 0.505 -11.386 1.00 97.44 265 LEU A CA 1
ATOM 2204 C C . LEU A 1 265 ? 19.496 0.812 -12.143 1.00 97.44 265 LEU A C 1
ATOM 2206 O O . LEU A 1 265 ? 19.623 0.417 -13.296 1.00 97.44 265 LEU A O 1
ATOM 2210 N N . GLY A 1 266 ? 20.469 1.455 -11.494 1.00 97.38 266 GLY A N 1
ATOM 2211 C CA . GLY A 1 266 ? 21.783 1.738 -12.068 1.00 97.38 266 GLY A CA 1
ATOM 2212 C C . GLY A 1 266 ? 22.522 0.470 -12.494 1.00 97.38 266 GLY A C 1
ATOM 2213 O O . GLY A 1 266 ? 23.041 0.422 -13.606 1.00 97.38 266 GLY A O 1
ATOM 2214 N N . VAL A 1 267 ? 22.500 -0.580 -11.664 1.00 97.88 267 VAL A N 1
ATOM 2215 C CA . VAL A 1 267 ? 23.086 -1.890 -12.001 1.00 97.88 267 VAL A CA 1
ATOM 2216 C C . VAL A 1 267 ? 22.377 -2.523 -13.199 1.00 97.88 267 VAL A C 1
ATOM 2218 O O . VAL A 1 267 ? 23.039 -2.966 -14.136 1.00 97.88 267 VAL A O 1
ATOM 2221 N N . VAL A 1 268 ? 21.040 -2.531 -13.208 1.00 97.56 268 VAL A N 1
ATOM 2222 C CA . VAL A 1 268 ? 20.258 -3.102 -14.319 1.00 97.56 268 VAL A CA 1
ATOM 2223 C C . VAL A 1 268 ? 20.506 -2.338 -15.621 1.00 97.56 268 VAL A C 1
ATOM 2225 O O . VAL A 1 268 ? 20.693 -2.951 -16.672 1.00 97.56 268 VAL A O 1
ATOM 2228 N N . TYR A 1 269 ? 20.551 -1.006 -15.563 1.00 97.00 269 TYR A N 1
ATOM 2229 C CA . TYR A 1 269 ? 20.839 -0.171 -16.726 1.00 97.00 269 TYR A CA 1
ATOM 2230 C C . TYR A 1 269 ? 22.253 -0.405 -17.241 1.00 97.00 269 TYR A C 1
ATOM 2232 O O . TYR A 1 269 ? 22.412 -0.627 -18.439 1.00 97.00 269 TYR A O 1
ATOM 2240 N N . PHE A 1 270 ? 23.249 -0.415 -16.352 1.00 97.56 270 PHE A N 1
ATOM 2241 C CA . PHE A 1 270 ? 24.635 -0.704 -16.705 1.00 97.56 270 PHE A CA 1
ATOM 2242 C C . PHE A 1 270 ? 24.756 -2.052 -17.421 1.00 97.56 270 PHE A C 1
ATOM 2244 O O . PHE A 1 270 ? 25.261 -2.094 -18.541 1.00 97.56 270 PHE A O 1
ATOM 2251 N N . TYR A 1 271 ? 24.196 -3.118 -16.838 1.00 97.25 271 TYR A N 1
ATOM 2252 C CA . TYR A 1 271 ? 24.139 -4.435 -17.476 1.00 97.25 271 TYR A CA 1
ATOM 2253 C C . TYR A 1 271 ? 23.497 -4.358 -18.867 1.00 97.25 271 TYR A C 1
ATOM 2255 O O . TYR A 1 271 ? 24.086 -4.785 -19.852 1.00 97.25 271 TYR A O 1
ATOM 2263 N N . SER A 1 272 ? 22.321 -3.737 -18.972 1.00 96.56 272 SER A N 1
ATOM 2264 C CA . SER A 1 272 ? 21.578 -3.667 -20.233 1.00 96.56 272 SER A CA 1
ATOM 2265 C C . SER A 1 272 ? 22.228 -2.799 -21.319 1.00 96.56 272 SER A C 1
ATOM 2267 O O . SER A 1 272 ? 21.751 -2.815 -22.451 1.00 96.56 272 SER A O 1
ATOM 2269 N N . PHE A 1 273 ? 23.203 -1.949 -20.979 1.00 95.44 273 PHE A N 1
ATOM 2270 C CA . PHE A 1 273 ? 23.990 -1.176 -21.946 1.00 95.44 273 PHE A CA 1
ATOM 2271 C C . PHE A 1 273 ? 25.268 -1.902 -22.355 1.00 95.44 273 PHE A C 1
ATOM 2273 O O . PHE A 1 273 ? 25.715 -1.724 -23.482 1.00 95.44 273 PHE A O 1
ATOM 2280 N N . TYR A 1 274 ? 25.851 -2.664 -21.431 1.00 96.31 274 TYR A N 1
ATOM 2281 C CA . TYR A 1 274 ? 27.058 -3.442 -21.670 1.00 96.31 274 TYR A CA 1
ATOM 2282 C C . TYR A 1 274 ? 26.775 -4.719 -22.471 1.00 96.31 274 TYR A C 1
ATOM 2284 O O . TYR A 1 274 ? 27.595 -5.124 -23.285 1.00 96.31 274 TYR A O 1
ATOM 2292 N N . GLU A 1 275 ? 25.616 -5.342 -22.256 1.00 97.31 275 GLU A N 1
ATOM 2293 C CA . GLU A 1 275 ? 25.189 -6.525 -23.001 1.00 97.31 275 GLU A CA 1
ATOM 2294 C C . GLU A 1 275 ? 24.948 -6.184 -24.481 1.00 97.31 275 GLU A C 1
ATOM 2296 O O . GLU A 1 275 ? 24.035 -5.425 -24.820 1.00 97.31 275 GLU A O 1
ATOM 2301 N N . GLU A 1 276 ? 25.766 -6.760 -25.365 1.00 94.88 276 GLU A N 1
ATOM 2302 C CA . GLU A 1 276 ? 25.676 -6.540 -26.813 1.00 94.88 276 GLU A CA 1
ATOM 2303 C C . GLU A 1 276 ? 24.432 -7.212 -27.414 1.00 94.88 276 GLU A C 1
ATOM 2305 O O . GLU A 1 276 ? 23.798 -6.663 -28.324 1.00 94.88 276 GLU A O 1
ATOM 2310 N N . ASP A 1 277 ? 24.035 -8.370 -26.872 1.00 96.75 277 ASP A N 1
ATOM 2311 C CA . ASP A 1 277 ? 22.799 -9.041 -27.259 1.00 96.75 277 ASP A CA 1
ATOM 2312 C C . ASP A 1 277 ? 21.585 -8.335 -26.639 1.00 96.75 277 ASP A C 1
ATOM 2314 O O . ASP A 1 277 ? 21.160 -8.579 -25.503 1.00 96.75 277 ASP A O 1
ATOM 2318 N N . ARG A 1 278 ? 20.961 -7.472 -27.444 1.00 94.81 278 ARG A N 1
ATOM 2319 C CA . ARG A 1 278 ? 19.741 -6.755 -27.055 1.00 94.81 278 ARG A CA 1
ATOM 2320 C C . ARG A 1 278 ? 18.591 -7.682 -26.678 1.00 94.81 278 ARG A C 1
ATOM 2322 O O . ARG A 1 278 ? 17.794 -7.303 -25.820 1.00 94.81 278 ARG A O 1
ATOM 2329 N N . ALA A 1 279 ? 18.474 -8.859 -27.294 1.00 95.69 279 ALA A N 1
ATOM 2330 C CA . ALA A 1 279 ? 17.406 -9.800 -26.976 1.00 95.69 279 ALA A CA 1
ATOM 2331 C C . ALA A 1 279 ? 17.635 -10.430 -25.596 1.00 95.69 279 ALA A C 1
ATOM 2333 O O . ALA A 1 279 ? 16.693 -10.554 -24.807 1.00 95.69 279 ALA A O 1
ATOM 2334 N N . LEU A 1 280 ? 18.887 -10.756 -25.263 1.00 96.88 280 LEU A N 1
ATOM 2335 C CA . LEU A 1 280 ? 19.257 -11.240 -23.935 1.00 96.88 280 LEU A CA 1
ATOM 2336 C C . LEU A 1 280 ? 19.063 -10.161 -22.860 1.00 96.88 280 LEU A C 1
ATOM 2338 O O . LEU A 1 280 ? 18.459 -10.429 -21.816 1.00 96.88 280 LEU A O 1
ATOM 2342 N N . ALA A 1 281 ? 19.471 -8.921 -23.142 1.00 97.62 281 ALA A N 1
ATOM 2343 C CA . ALA A 1 281 ? 19.218 -7.783 -22.263 1.00 97.62 281 ALA A CA 1
ATOM 2344 C C . ALA A 1 281 ? 17.709 -7.574 -22.031 1.00 97.62 281 ALA A C 1
ATOM 2346 O O . ALA A 1 281 ? 17.267 -7.436 -20.886 1.00 97.62 281 ALA A O 1
ATOM 2347 N N . ALA A 1 282 ? 16.903 -7.607 -23.101 1.00 97.50 282 ALA A N 1
ATOM 2348 C CA . ALA A 1 282 ? 15.447 -7.482 -23.026 1.00 97.50 282 ALA A CA 1
ATOM 2349 C C . ALA A 1 282 ? 14.830 -8.601 -22.183 1.00 97.50 282 ALA A C 1
ATOM 2351 O O . ALA A 1 282 ? 13.967 -8.330 -21.351 1.00 97.50 282 ALA A O 1
ATOM 2352 N N . LYS A 1 283 ? 15.314 -9.840 -22.328 1.00 97.56 283 LYS A N 1
ATOM 2353 C CA . LYS A 1 283 ? 14.853 -10.990 -21.544 1.00 97.56 283 LYS A CA 1
ATOM 2354 C C . LYS A 1 283 ? 15.041 -10.772 -20.040 1.00 97.56 283 LYS A C 1
ATOM 2356 O O . LYS A 1 283 ? 14.099 -10.991 -19.280 1.00 97.56 283 LYS A O 1
ATOM 2361 N N . TYR A 1 284 ? 16.221 -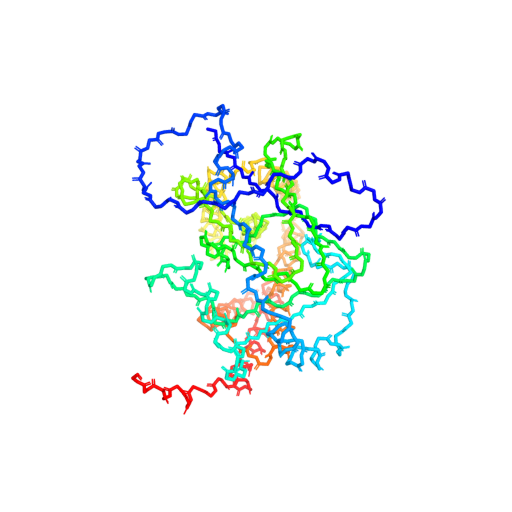10.342 -19.591 1.00 97.38 284 TYR A N 1
ATOM 2362 C CA . TYR A 1 284 ? 16.469 -10.141 -18.157 1.00 97.38 284 TYR A CA 1
ATOM 2363 C C . TYR A 1 284 ? 15.740 -8.921 -17.593 1.00 97.38 284 TYR A C 1
ATOM 2365 O O . TYR A 1 284 ? 15.143 -9.007 -16.518 1.00 97.38 284 TYR A O 1
ATOM 2373 N N . VAL A 1 285 ? 15.725 -7.802 -18.324 1.00 98.12 285 VAL A N 1
ATOM 2374 C CA . VAL A 1 285 ? 14.977 -6.604 -17.911 1.00 98.12 285 VAL A CA 1
ATOM 2375 C C . VAL A 1 285 ? 13.472 -6.892 -17.874 1.00 98.12 285 VAL A C 1
ATOM 2377 O O . VAL A 1 285 ? 12.802 -6.524 -16.908 1.00 98.12 285 VAL A O 1
ATOM 2380 N N . GLY A 1 286 ? 12.939 -7.598 -18.873 1.00 97.44 286 GLY A N 1
ATOM 2381 C CA . GLY A 1 286 ? 11.538 -8.019 -18.937 1.00 97.44 286 GLY A CA 1
ATOM 2382 C C . GLY A 1 286 ? 11.165 -8.955 -17.792 1.00 97.44 286 GLY A C 1
ATOM 2383 O O . GLY A 1 286 ? 10.132 -8.767 -17.150 1.00 97.44 286 GLY A O 1
ATOM 2384 N N . PHE A 1 287 ? 12.042 -9.902 -17.449 1.00 97.38 287 PHE A N 1
ATOM 2385 C CA . PHE A 1 287 ? 11.839 -10.797 -16.311 1.00 97.38 287 PHE A CA 1
ATOM 2386 C C . PHE A 1 287 ? 11.766 -10.039 -14.976 1.00 97.38 287 PHE A C 1
ATOM 2388 O O . PHE A 1 287 ? 10.828 -10.241 -14.203 1.00 97.38 287 PHE A O 1
ATOM 2395 N N . LEU A 1 288 ? 12.700 -9.114 -14.725 1.00 97.31 288 LEU A N 1
ATOM 2396 C CA . LEU A 1 288 ? 12.671 -8.258 -13.531 1.00 97.31 288 LEU A CA 1
ATOM 2397 C C . LEU A 1 288 ? 11.420 -7.367 -13.488 1.00 97.31 288 LEU A C 1
ATOM 2399 O O . LEU A 1 288 ? 10.807 -7.214 -12.430 1.00 97.31 288 LEU A O 1
ATOM 2403 N N . SER A 1 289 ? 11.015 -6.823 -14.639 1.00 97.06 289 SER A N 1
ATOM 2404 C CA . SER A 1 289 ? 9.795 -6.015 -14.775 1.00 97.06 289 SER A CA 1
ATOM 2405 C C . SER A 1 289 ? 8.553 -6.825 -14.394 1.00 97.06 289 SER A C 1
ATOM 2407 O O . SER A 1 289 ? 7.737 -6.364 -13.596 1.00 97.06 289 SER A O 1
ATOM 2409 N N . CYS A 1 290 ? 8.455 -8.067 -14.880 1.00 96.50 290 CYS A N 1
ATOM 2410 C CA . CYS A 1 290 ? 7.362 -8.983 -14.555 1.00 96.50 290 CYS A CA 1
ATOM 2411 C C . CYS A 1 290 ? 7.312 -9.330 -13.068 1.00 96.50 290 CYS A C 1
ATOM 2413 O O . CYS A 1 290 ? 6.228 -9.313 -12.488 1.00 96.50 290 CYS A O 1
ATOM 2415 N N . ILE A 1 291 ? 8.460 -9.614 -12.439 1.00 94.88 291 ILE A N 1
ATOM 2416 C CA . ILE A 1 291 ? 8.521 -9.891 -10.996 1.00 94.88 291 ILE A CA 1
ATOM 2417 C C . ILE A 1 291 ? 7.930 -8.719 -10.211 1.00 94.88 291 ILE A C 1
ATOM 2419 O O . ILE A 1 291 ? 7.055 -8.930 -9.373 1.00 94.88 291 ILE A O 1
ATOM 2423 N N . LEU A 1 292 ? 8.360 -7.484 -10.499 1.00 92.06 292 LEU A N 1
ATOM 2424 C CA . LEU A 1 292 ? 7.823 -6.310 -9.808 1.00 92.06 292 LEU A CA 1
ATOM 2425 C C . LEU A 1 292 ? 6.324 -6.121 -10.061 1.00 92.06 292 LEU A C 1
ATOM 2427 O O . LEU A 1 292 ? 5.594 -5.806 -9.124 1.00 92.06 292 LEU A O 1
ATOM 2431 N N . THR A 1 293 ? 5.851 -6.348 -11.289 1.00 93.00 293 THR A N 1
ATOM 2432 C CA . THR A 1 293 ? 4.419 -6.262 -11.601 1.00 93.00 293 THR A CA 1
ATOM 2433 C C . THR A 1 293 ? 3.605 -7.300 -10.827 1.00 93.00 293 THR A C 1
ATOM 2435 O O . THR A 1 293 ? 2.584 -6.949 -10.241 1.00 93.00 293 THR A O 1
ATOM 2438 N N . VAL A 1 294 ? 4.063 -8.553 -10.750 1.00 90.31 294 VAL A N 1
ATOM 2439 C CA . VAL A 1 294 ? 3.364 -9.610 -9.999 1.00 90.31 294 VAL A CA 1
ATOM 2440 C C . VAL A 1 294 ? 3.386 -9.340 -8.493 1.00 90.31 294 VAL A C 1
ATOM 2442 O O . VAL A 1 294 ? 2.391 -9.593 -7.817 1.00 90.31 294 VAL A O 1
ATOM 2445 N N . LEU A 1 295 ? 4.466 -8.766 -7.952 1.00 87.94 295 LEU A N 1
ATOM 2446 C CA . LEU A 1 295 ? 4.525 -8.387 -6.536 1.00 87.94 295 LEU A CA 1
ATOM 2447 C C . LEU A 1 295 ? 3.427 -7.382 -6.147 1.00 87.94 295 LEU A C 1
ATOM 2449 O O . LEU A 1 295 ? 2.962 -7.413 -5.006 1.00 87.94 295 LEU A O 1
ATOM 2453 N N . PHE A 1 296 ? 2.943 -6.544 -7.074 1.00 85.56 296 PHE A N 1
ATOM 2454 C CA . PHE A 1 296 ? 1.819 -5.646 -6.789 1.00 85.56 296 PHE A CA 1
ATOM 2455 C C . PHE A 1 296 ? 0.494 -6.366 -6.548 1.00 85.56 296 PHE A C 1
ATOM 2457 O O . PHE A 1 296 ? -0.371 -5.810 -5.872 1.00 85.56 296 PHE A O 1
ATOM 2464 N N . PHE A 1 297 ? 0.341 -7.610 -7.003 1.00 85.06 297 PHE A N 1
ATOM 2465 C CA . PHE A 1 297 ? -0.856 -8.409 -6.735 1.00 85.06 297 PHE A CA 1
ATOM 2466 C C . PHE A 1 297 ? -0.978 -8.832 -5.269 1.00 85.06 297 PHE A C 1
ATOM 2468 O O . PHE A 1 297 ? -2.077 -9.166 -4.826 1.00 85.06 297 PHE A O 1
ATOM 2475 N N . ALA A 1 298 ? 0.099 -8.736 -4.480 1.00 82.00 298 ALA A N 1
ATOM 2476 C CA . ALA A 1 298 ? 0.065 -9.046 -3.055 1.00 82.00 298 ALA A CA 1
ATOM 2477 C C . ALA A 1 298 ? -0.944 -8.176 -2.284 1.00 82.00 298 ALA A C 1
ATOM 2479 O O . ALA A 1 298 ? -1.668 -8.691 -1.435 1.00 82.00 298 ALA A O 1
ATOM 2480 N N . SER A 1 299 ? -1.038 -6.874 -2.587 1.00 81.69 299 SER A N 1
ATOM 2481 C CA . SER A 1 299 ? -1.955 -5.970 -1.872 1.00 81.69 299 SER A CA 1
ATOM 2482 C C . SER A 1 299 ? -3.436 -6.274 -2.160 1.00 81.69 299 SER A C 1
ATOM 2484 O O . SER A 1 299 ? -4.179 -6.466 -1.193 1.00 81.69 299 SER A O 1
ATOM 2486 N N . PRO A 1 300 ? -3.884 -6.403 -3.425 1.00 79.00 300 PRO A N 1
ATOM 2487 C CA . PRO A 1 300 ? -5.237 -6.855 -3.740 1.00 79.00 300 PRO A CA 1
ATOM 2488 C C . PRO A 1 300 ? -5.577 -8.232 -3.153 1.00 79.00 300 PRO A C 1
ATOM 2490 O O . PRO A 1 300 ? -6.668 -8.405 -2.617 1.00 79.00 300 PRO A O 1
ATOM 2493 N N . LEU A 1 301 ? -4.649 -9.198 -3.184 1.00 82.69 301 LEU A N 1
ATOM 2494 C CA . LEU A 1 301 ? -4.855 -10.524 -2.581 1.00 82.69 301 LEU A CA 1
ATOM 2495 C C . LEU A 1 301 ? -5.072 -10.444 -1.063 1.00 82.69 301 LEU A C 1
ATOM 2497 O O . LEU A 1 301 ? -5.948 -11.116 -0.521 1.00 82.69 301 LEU A O 1
ATOM 2501 N N . MET A 1 302 ? -4.318 -9.586 -0.375 1.00 77.62 302 MET A N 1
ATOM 2502 C CA . MET A 1 302 ? -4.488 -9.358 1.061 1.00 77.62 302 MET A CA 1
ATOM 2503 C C . MET A 1 302 ? -5.854 -8.721 1.371 1.00 77.62 302 MET A C 1
ATOM 2505 O O . MET A 1 302 ? -6.539 -9.131 2.308 1.00 77.62 302 MET A O 1
ATOM 2509 N N . MET A 1 303 ? -6.297 -7.771 0.538 1.00 76.62 303 MET A N 1
ATOM 2510 C CA . MET A 1 303 ? -7.632 -7.170 0.652 1.00 76.62 303 MET A CA 1
ATOM 2511 C C . MET A 1 303 ? -8.752 -8.192 0.432 1.00 76.62 303 MET A C 1
ATOM 2513 O O . MET A 1 303 ? -9.774 -8.130 1.112 1.00 76.62 303 MET A O 1
ATOM 2517 N N . LEU A 1 304 ? -8.566 -9.163 -0.464 1.00 84.25 304 LEU A N 1
ATOM 2518 C CA . LEU A 1 304 ? -9.530 -10.245 -0.661 1.00 84.25 304 LEU A CA 1
ATOM 2519 C C . LEU A 1 304 ? -9.696 -11.110 0.593 1.00 84.25 304 LEU A C 1
ATOM 2521 O O . LEU A 1 304 ? -10.825 -11.414 0.977 1.00 84.25 304 LEU A O 1
ATOM 2525 N N . ALA A 1 305 ? -8.598 -11.459 1.269 1.00 80.06 305 ALA A N 1
ATOM 2526 C CA . ALA A 1 305 ? -8.661 -12.199 2.530 1.00 80.06 305 ALA A CA 1
ATOM 2527 C C . ALA A 1 305 ? -9.462 -11.431 3.597 1.00 80.06 305 ALA A C 1
ATOM 2529 O O . ALA A 1 305 ? -10.299 -12.018 4.285 1.00 80.06 305 ALA A O 1
ATOM 2530 N N . HIS A 1 306 ? -9.266 -10.110 3.678 1.00 74.12 306 HIS A N 1
ATOM 2531 C CA . HIS A 1 306 ? -10.049 -9.241 4.554 1.00 74.12 306 HIS A CA 1
ATOM 2532 C C . HIS A 1 306 ? -11.544 -9.279 4.208 1.00 74.12 306 HIS A C 1
ATOM 2534 O O . HIS A 1 306 ? -12.356 -9.569 5.080 1.00 74.12 306 HIS A O 1
ATOM 2540 N N . VAL A 1 307 ? -11.916 -9.057 2.942 1.00 82.75 307 VAL A N 1
ATOM 2541 C CA . VAL A 1 307 ? -13.317 -9.077 2.465 1.00 82.75 307 VAL A CA 1
ATOM 2542 C C . VAL A 1 307 ? -14.007 -10.404 2.777 1.00 82.75 307 VAL A C 1
ATOM 2544 O O . VAL A 1 307 ? -15.154 -10.419 3.216 1.00 82.75 307 VAL A O 1
ATOM 2547 N N . ILE A 1 308 ? -13.309 -11.531 2.611 1.00 84.94 308 ILE A N 1
ATOM 2548 C CA . ILE A 1 308 ? -13.842 -12.855 2.954 1.00 84.94 308 ILE A CA 1
ATOM 2549 C C . ILE A 1 308 ? -14.089 -12.983 4.464 1.00 84.94 308 ILE A C 1
ATOM 2551 O O . ILE A 1 308 ? -15.102 -13.567 4.856 1.00 84.94 308 ILE A O 1
ATOM 2555 N N . ARG A 1 309 ? -13.187 -12.447 5.298 1.00 79.62 309 ARG A N 1
ATOM 2556 C CA . ARG A 1 309 ? -13.282 -12.482 6.767 1.00 79.62 309 ARG A CA 1
ATOM 2557 C C . ARG A 1 309 ? -14.438 -11.624 7.278 1.00 79.62 309 ARG A C 1
ATOM 2559 O O . ARG A 1 309 ? -15.198 -12.092 8.118 1.00 79.62 309 ARG A O 1
ATOM 2566 N N . VAL A 1 310 ? -14.581 -10.406 6.750 1.00 80.88 310 VAL A N 1
ATOM 2567 C CA . VAL A 1 310 ? -15.590 -9.429 7.204 1.00 80.88 310 VAL A CA 1
ATOM 2568 C C . VAL A 1 310 ? -16.923 -9.521 6.461 1.00 80.88 310 VAL A C 1
ATOM 2570 O O . VAL A 1 310 ? -17.888 -8.892 6.879 1.00 80.88 310 VAL A O 1
ATOM 2573 N N . LYS A 1 311 ? -16.994 -10.301 5.373 1.00 80.00 311 LYS A N 1
ATOM 2574 C CA . LYS A 1 311 ? -18.206 -10.505 4.556 1.00 80.00 311 LYS A CA 1
ATOM 2575 C C . LYS A 1 311 ? -18.807 -9.201 4.005 1.00 80.00 311 LYS A C 1
ATOM 2577 O O . LYS A 1 311 ? -20.017 -9.094 3.855 1.00 80.00 311 LYS A O 1
ATOM 2582 N N . SER A 1 312 ? -17.958 -8.222 3.693 1.00 78.00 312 SER A N 1
ATOM 2583 C CA . SER A 1 312 ? -18.346 -6.898 3.187 1.00 78.00 312 SER A CA 1
ATOM 2584 C C . SER A 1 312 ? -17.321 -6.385 2.173 1.00 78.00 312 SER A C 1
ATOM 2586 O O . SER A 1 312 ? -16.117 -6.596 2.343 1.00 78.00 312 SER A O 1
ATOM 2588 N N . THR A 1 313 ? -17.788 -5.700 1.123 1.00 81.19 313 THR A N 1
ATOM 2589 C CA . THR A 1 313 ? -16.939 -5.077 0.088 1.00 81.19 313 THR A CA 1
ATOM 2590 C C . THR A 1 313 ? -16.627 -3.605 0.347 1.00 81.19 313 THR A C 1
ATOM 2592 O O . THR A 1 313 ? -16.093 -2.945 -0.539 1.00 81.19 313 THR A O 1
ATOM 2595 N N . GLU A 1 314 ? -16.940 -3.056 1.524 1.00 77.50 314 GLU A N 1
ATOM 2596 C CA . GLU A 1 314 ? -16.714 -1.629 1.822 1.00 77.50 314 GLU A CA 1
ATOM 2597 C C . GLU A 1 314 ? -15.250 -1.193 1.679 1.00 77.50 314 GLU A C 1
ATOM 2599 O O . GLU A 1 314 ? -14.972 -0.047 1.329 1.00 77.50 314 GLU A O 1
ATOM 2604 N N . SER A 1 315 ? -14.303 -2.111 1.885 1.00 73.56 315 SER A N 1
ATOM 2605 C CA . SER A 1 315 ? -12.876 -1.839 1.711 1.00 73.56 315 SER A CA 1
ATOM 2606 C C . SER A 1 315 ? -12.395 -1.913 0.255 1.00 73.56 315 SER A C 1
ATOM 2608 O O . SER A 1 315 ? -11.265 -1.507 -0.023 1.00 73.56 315 SER A O 1
ATOM 2610 N N . LEU A 1 316 ? -13.211 -2.410 -0.687 1.00 80.88 316 LEU A N 1
ATOM 2611 C CA . LEU A 1 316 ? -12.840 -2.552 -2.098 1.00 80.88 316 LEU A CA 1
ATOM 2612 C C . LEU A 1 316 ? -13.203 -1.295 -2.912 1.00 80.88 316 LEU A C 1
ATOM 2614 O O . LEU A 1 316 ? -14.378 -0.945 -3.032 1.00 80.88 316 LEU A O 1
ATOM 2618 N N . PRO A 1 317 ? -12.232 -0.638 -3.573 1.00 84.56 317 PRO A N 1
ATOM 2619 C CA . PRO A 1 317 ? -12.511 0.519 -4.416 1.00 84.56 317 PRO A CA 1
ATOM 2620 C C . PRO A 1 317 ? -13.003 0.089 -5.809 1.00 84.56 317 PRO A C 1
ATOM 2622 O O . PRO A 1 317 ? -12.200 -0.072 -6.731 1.00 84.56 317 PRO A O 1
ATOM 2625 N N . PHE A 1 318 ? -14.322 -0.059 -5.986 1.00 86.94 318 PHE A N 1
ATOM 2626 C CA . PHE A 1 318 ? -14.933 -0.518 -7.248 1.00 86.94 318 PHE A CA 1
ATOM 2627 C C . PHE A 1 318 ? -14.389 0.182 -8.515 1.00 86.94 318 PHE A C 1
ATOM 2629 O O . PHE A 1 318 ? -13.962 -0.530 -9.428 1.00 86.94 318 PHE A O 1
ATOM 2636 N N . PRO A 1 319 ? -14.307 1.531 -8.597 1.00 89.69 319 PRO A N 1
ATOM 2637 C CA . PRO A 1 319 ? -13.843 2.196 -9.819 1.00 89.69 319 PRO A CA 1
ATOM 2638 C C . PRO A 1 319 ? -12.394 1.852 -10.183 1.00 89.69 319 PRO A C 1
ATOM 2640 O O . PRO A 1 319 ? -12.065 1.723 -11.359 1.00 89.69 319 PRO A O 1
ATOM 2643 N N . ILE A 1 320 ? -11.532 1.670 -9.177 1.00 88.25 320 ILE A N 1
ATOM 2644 C CA . ILE A 1 320 ? -10.115 1.345 -9.378 1.00 88.25 320 ILE A CA 1
ATOM 2645 C C . ILE A 1 320 ? -9.973 -0.092 -9.882 1.00 88.25 320 ILE A C 1
ATOM 2647 O O . ILE A 1 320 ? -9.201 -0.343 -10.802 1.00 88.25 320 ILE A O 1
ATOM 2651 N N . ILE A 1 321 ? -10.740 -1.028 -9.317 1.00 92.44 321 ILE A N 1
ATOM 2652 C CA . ILE A 1 321 ? -10.714 -2.438 -9.729 1.00 92.44 321 ILE A CA 1
ATOM 2653 C C . ILE A 1 321 ? -11.246 -2.584 -11.162 1.00 92.44 321 ILE A C 1
ATOM 2655 O O . ILE A 1 321 ? -10.636 -3.277 -11.973 1.00 92.44 321 ILE A O 1
ATOM 2659 N N . MET A 1 322 ? -12.335 -1.888 -11.504 1.00 94.00 322 MET A N 1
ATOM 2660 C CA . MET A 1 322 ? -12.872 -1.886 -12.868 1.00 94.00 322 MET A CA 1
ATOM 2661 C C . MET A 1 322 ? -11.866 -1.306 -13.874 1.00 94.00 322 MET A C 1
ATOM 2663 O O . MET A 1 322 ? -11.613 -1.911 -14.914 1.00 94.00 322 MET A O 1
ATOM 2667 N N . ALA A 1 323 ? -11.242 -0.169 -13.551 1.00 94.38 323 ALA A N 1
ATOM 2668 C CA . ALA A 1 323 ? -10.197 0.414 -14.391 1.00 94.38 323 ALA A CA 1
ATOM 2669 C C . ALA A 1 323 ? -8.993 -0.531 -14.548 1.00 94.38 323 ALA A C 1
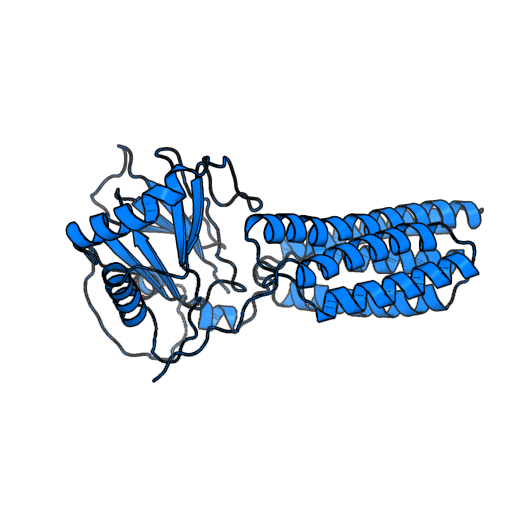ATOM 2671 O O . ALA A 1 323 ? -8.478 -0.683 -15.654 1.00 94.38 323 ALA A O 1
ATOM 2672 N N . SER A 1 324 ? -8.586 -1.208 -13.470 1.00 93.31 324 SER A N 1
ATOM 2673 C CA . SER A 1 324 ? -7.522 -2.217 -13.492 1.00 93.31 324 SER A CA 1
ATOM 2674 C C . SER A 1 324 ? -7.857 -3.369 -14.438 1.00 93.31 324 SER A C 1
ATOM 2676 O O . SER A 1 324 ? -7.023 -3.726 -15.263 1.00 93.31 324 SER A O 1
ATOM 2678 N N . LEU A 1 325 ? -9.089 -3.894 -14.398 1.00 97.19 325 LEU A N 1
ATOM 2679 C CA . LEU A 1 325 ? -9.526 -4.940 -15.326 1.00 97.19 325 LEU A CA 1
ATOM 2680 C C . LEU A 1 325 ? -9.408 -4.482 -16.786 1.00 97.19 325 LEU A C 1
ATOM 2682 O O . LEU A 1 325 ? -8.851 -5.204 -17.609 1.00 97.19 325 LEU A O 1
ATOM 2686 N N . ILE A 1 326 ? -9.897 -3.281 -17.105 1.00 97.88 326 ILE A N 1
ATOM 2687 C CA . ILE A 1 326 ? -9.849 -2.735 -18.470 1.00 97.88 326 ILE A CA 1
ATOM 2688 C C . ILE A 1 326 ? -8.396 -2.586 -18.938 1.00 97.88 326 ILE A C 1
ATOM 2690 O O . ILE A 1 326 ? -8.049 -3.061 -20.020 1.00 97.88 326 ILE A O 1
ATOM 2694 N N . VAL A 1 327 ? -7.541 -1.974 -18.116 1.00 96.62 327 VAL A N 1
ATOM 2695 C CA . VAL A 1 327 ? -6.126 -1.746 -18.439 1.00 96.62 327 VAL A CA 1
ATOM 2696 C C . VAL A 1 327 ? -5.376 -3.071 -18.598 1.00 96.62 327 VAL A C 1
ATOM 2698 O O . VAL A 1 327 ? -4.638 -3.237 -19.568 1.00 96.62 327 VAL A O 1
ATOM 2701 N N . SER A 1 328 ? -5.588 -4.041 -17.704 1.00 97.06 328 SER A N 1
ATOM 2702 C CA . SER A 1 328 ? -4.983 -5.371 -17.822 1.00 97.06 328 SER A CA 1
ATOM 2703 C C . SER A 1 328 ? -5.450 -6.096 -19.086 1.00 97.06 328 SER A C 1
ATOM 2705 O O . SER A 1 328 ? -4.621 -6.671 -19.787 1.00 97.06 328 SER A O 1
ATOM 2707 N N . CYS A 1 329 ? -6.734 -6.014 -19.450 1.00 98.38 329 CYS A N 1
ATOM 2708 C CA . CYS A 1 329 ? -7.240 -6.596 -20.696 1.00 98.38 329 CYS A CA 1
ATOM 2709 C C . CYS A 1 329 ? -6.598 -5.949 -21.931 1.00 98.38 329 CYS A C 1
ATOM 2711 O O . CYS A 1 329 ? -6.206 -6.660 -22.858 1.00 98.38 329 CYS A O 1
ATOM 2713 N N . GLN A 1 330 ? -6.451 -4.620 -21.938 1.00 98.06 330 GLN A N 1
ATOM 2714 C CA . GLN A 1 330 ? -5.805 -3.887 -23.030 1.00 98.06 330 GLN A CA 1
ATOM 2715 C C . GLN A 1 330 ? -4.341 -4.296 -23.195 1.00 98.06 330 GLN A C 1
ATOM 2717 O O . GLN A 1 330 ? -3.920 -4.616 -24.305 1.00 98.06 330 GLN A O 1
ATOM 2722 N N . TRP A 1 331 ? -3.573 -4.346 -22.105 1.00 97.94 331 TRP A N 1
ATOM 2723 C CA . TRP A 1 331 ? -2.173 -4.763 -22.164 1.00 97.94 331 TRP A CA 1
ATOM 2724 C C . TRP A 1 331 ? -2.006 -6.248 -22.473 1.00 97.94 331 TRP A C 1
ATOM 2726 O O . TRP A 1 331 ? -1.077 -6.607 -23.189 1.00 97.94 331 TRP A O 1
ATOM 2736 N N . PHE A 1 332 ? -2.902 -7.114 -21.997 1.00 98.38 332 PHE A N 1
ATOM 2737 C CA . PHE A 1 332 ? -2.894 -8.527 -22.370 1.00 98.38 332 PHE A CA 1
ATOM 2738 C C . PHE A 1 332 ? -3.106 -8.697 -23.878 1.00 98.38 332 PHE A C 1
ATOM 2740 O O . PHE A 1 332 ? -2.291 -9.339 -24.539 1.00 98.38 332 PHE A O 1
ATOM 2747 N N . ALA A 1 333 ? -4.137 -8.052 -24.437 1.00 98.25 333 ALA A N 1
ATOM 2748 C CA . ALA A 1 333 ? -4.389 -8.053 -25.875 1.00 98.25 333 ALA A CA 1
ATOM 2749 C C . ALA A 1 333 ? -3.202 -7.471 -26.658 1.00 98.25 333 ALA A C 1
ATOM 2751 O O . ALA A 1 333 ? -2.777 -8.055 -27.654 1.00 98.25 333 ALA A O 1
ATOM 2752 N N . TYR A 1 334 ? -2.614 -6.373 -26.174 1.00 97.94 334 TYR A N 1
ATOM 2753 C CA . TYR A 1 334 ? -1.417 -5.775 -26.765 1.00 97.94 334 TYR A CA 1
ATOM 2754 C C . TYR A 1 334 ? -0.229 -6.746 -26.778 1.00 97.94 334 TYR A C 1
ATOM 2756 O O . TYR A 1 334 ? 0.406 -6.945 -27.810 1.00 97.94 334 TYR A O 1
ATOM 2764 N N . GLY A 1 335 ? 0.023 -7.433 -25.662 1.00 97.81 335 GLY A N 1
ATOM 2765 C CA . GLY A 1 335 ? 1.047 -8.467 -25.570 1.00 97.81 335 GLY A CA 1
ATOM 2766 C C . GLY A 1 335 ? 0.795 -9.639 -26.522 1.00 97.81 335 GLY A C 1
ATOM 2767 O O . GLY A 1 335 ? 1.745 -10.164 -27.100 1.00 97.81 335 GLY A O 1
ATOM 2768 N N . CYS A 1 336 ? -0.462 -10.048 -26.724 1.00 98.00 336 CYS A N 1
ATOM 2769 C CA . CYS A 1 336 ? -0.820 -11.067 -27.716 1.00 98.00 336 CYS A CA 1
ATOM 2770 C C . CYS A 1 336 ? -0.498 -10.609 -29.144 1.00 98.00 336 CYS A C 1
ATOM 2772 O O . CYS A 1 336 ? 0.076 -11.385 -29.903 1.00 98.00 336 CYS A O 1
ATOM 2774 N N . LEU A 1 337 ? -0.803 -9.352 -29.490 1.00 97.62 337 LEU A N 1
ATOM 2775 C CA . LEU A 1 337 ? -0.502 -8.780 -30.809 1.00 97.62 337 LEU A CA 1
ATOM 2776 C C . LEU A 1 337 ? 1.004 -8.718 -31.090 1.00 97.62 337 LEU A C 1
ATOM 2778 O O . LEU A 1 337 ? 1.428 -8.979 -32.212 1.00 97.62 337 LEU A O 1
ATOM 2782 N N . LEU A 1 338 ? 1.812 -8.415 -30.072 1.00 95.81 338 LEU A N 1
ATOM 2783 C CA . LEU A 1 338 ? 3.274 -8.398 -30.176 1.00 95.81 338 LEU A CA 1
ATOM 2784 C C . LEU A 1 338 ? 3.921 -9.786 -30.049 1.00 95.81 338 LEU A C 1
ATOM 2786 O O . LEU A 1 338 ? 5.133 -9.911 -30.207 1.00 95.81 338 LEU A O 1
ATOM 2790 N N . ASN A 1 339 ? 3.139 -10.823 -29.733 1.00 96.69 339 ASN A N 1
ATOM 2791 C CA . ASN A 1 339 ? 3.633 -12.137 -29.314 1.00 96.69 339 ASN A CA 1
ATOM 2792 C C . ASN A 1 339 ? 4.663 -12.060 -28.159 1.00 96.69 339 ASN A C 1
ATOM 2794 O O . ASN A 1 339 ? 5.597 -12.858 -28.066 1.00 96.69 339 ASN A O 1
ATOM 2798 N N . ASP A 1 340 ? 4.481 -11.089 -27.261 1.00 97.06 340 ASP A N 1
ATOM 2799 C CA . ASP A 1 340 ? 5.380 -10.808 -26.147 1.00 97.06 340 ASP A CA 1
ATOM 2800 C C . ASP A 1 340 ? 4.844 -11.403 -24.836 1.00 97.06 340 ASP A C 1
ATOM 2802 O O . ASP A 1 340 ? 3.914 -10.886 -24.207 1.00 97.06 340 ASP A O 1
ATOM 2806 N N . ARG A 1 341 ? 5.478 -12.489 -24.383 1.00 96.44 341 ARG A N 1
ATOM 2807 C CA . ARG A 1 341 ? 5.093 -13.190 -23.148 1.00 96.44 341 ARG A CA 1
ATOM 2808 C C . ARG A 1 341 ? 5.319 -12.366 -21.881 1.00 96.44 341 ARG A C 1
ATOM 2810 O O . ARG A 1 341 ? 4.593 -12.580 -20.910 1.00 96.44 341 ARG A O 1
ATOM 2817 N N . PHE A 1 342 ? 6.286 -11.446 -21.872 1.00 96.88 342 PHE A N 1
ATOM 2818 C CA . PHE A 1 342 ? 6.537 -10.590 -20.713 1.00 96.88 342 PHE A CA 1
ATOM 2819 C C . PHE A 1 342 ? 5.384 -9.618 -20.492 1.00 96.88 342 PHE A C 1
ATOM 2821 O O . PHE A 1 342 ? 5.059 -9.308 -19.353 1.00 96.88 342 PHE A O 1
ATOM 2828 N N . ILE A 1 343 ? 4.704 -9.189 -21.554 1.00 97.19 343 ILE A N 1
ATOM 2829 C CA . ILE A 1 343 ? 3.503 -8.359 -21.435 1.00 97.19 343 ILE A CA 1
ATOM 2830 C C . ILE A 1 343 ? 2.277 -9.235 -21.154 1.00 97.19 343 ILE A C 1
ATOM 2832 O O . ILE A 1 343 ? 1.475 -8.907 -20.280 1.00 97.19 343 ILE A O 1
ATOM 2836 N N . GLN A 1 344 ? 2.135 -10.365 -21.854 1.00 98.00 344 GLN A N 1
ATOM 2837 C CA . GLN A 1 344 ? 0.958 -11.233 -21.735 1.00 98.00 344 GLN A CA 1
ATOM 2838 C C . GLN A 1 344 ? 0.764 -11.774 -20.313 1.00 98.00 344 GLN A C 1
ATOM 2840 O O . GLN A 1 344 ? -0.299 -11.602 -19.723 1.00 98.00 344 GLN A O 1
ATOM 2845 N N . ILE A 1 345 ? 1.781 -12.427 -19.747 1.00 96.44 345 ILE A N 1
ATOM 2846 C CA . ILE A 1 345 ? 1.644 -13.191 -18.498 1.00 96.44 345 ILE A CA 1
ATOM 2847 C C . ILE A 1 345 ? 1.187 -12.323 -17.311 1.00 96.44 345 ILE A C 1
ATOM 2849 O O . ILE A 1 345 ? 0.165 -12.656 -16.705 1.00 96.44 345 ILE A O 1
ATOM 2853 N N . PRO A 1 346 ? 1.871 -11.219 -16.945 1.00 96.69 346 PRO A N 1
ATOM 2854 C CA . PRO A 1 346 ? 1.456 -10.424 -15.793 1.00 96.69 346 PRO A CA 1
ATOM 2855 C C . PRO A 1 346 ? 0.093 -9.760 -16.009 1.00 96.69 346 PRO A C 1
ATOM 2857 O O . PRO A 1 346 ? -0.692 -9.676 -15.068 1.00 96.69 346 PRO A O 1
ATOM 2860 N N . ASN A 1 347 ? -0.235 -9.337 -17.232 1.00 97.56 347 ASN A N 1
ATOM 2861 C CA . ASN A 1 347 ? -1.525 -8.706 -17.503 1.00 97.56 347 ASN A CA 1
ATOM 2862 C C . ASN A 1 347 ? -2.679 -9.711 -17.503 1.00 97.56 347 ASN A C 1
ATOM 2864 O O . ASN A 1 347 ? -3.740 -9.396 -16.977 1.00 97.56 347 ASN A O 1
ATOM 2868 N N . PHE A 1 348 ? -2.463 -10.944 -17.968 1.00 97.38 348 PHE A N 1
ATOM 2869 C CA . PHE A 1 348 ? -3.431 -12.029 -17.798 1.00 97.38 348 PHE A CA 1
ATOM 2870 C C . PHE A 1 348 ? -3.739 -12.287 -16.318 1.00 97.38 348 PHE A C 1
ATOM 2872 O O . PHE A 1 348 ? -4.904 -12.347 -15.925 1.00 97.38 348 PHE A O 1
ATOM 2879 N N . LEU A 1 349 ? -2.701 -12.377 -15.479 1.00 96.12 349 LEU A N 1
ATOM 2880 C CA . LEU A 1 349 ? -2.868 -12.515 -14.029 1.00 96.12 349 LEU A CA 1
ATOM 2881 C C . LEU A 1 349 ? -3.634 -11.323 -13.430 1.00 96.12 349 LEU A C 1
ATOM 2883 O O . LEU A 1 349 ? -4.517 -11.522 -12.597 1.00 96.12 349 LEU A O 1
ATOM 2887 N N . GLY A 1 350 ? -3.352 -10.102 -13.897 1.00 95.44 350 GLY A N 1
ATOM 2888 C CA . GLY A 1 350 ? -4.079 -8.887 -13.519 1.00 95.44 350 GLY A CA 1
ATOM 2889 C C . GLY A 1 350 ? -5.567 -8.933 -13.885 1.00 95.44 350 GLY A C 1
ATOM 2890 O O . GLY A 1 350 ? -6.410 -8.571 -13.059 1.00 95.44 350 GLY A O 1
ATOM 2891 N N . CYS A 1 351 ? -5.908 -9.447 -15.073 1.00 96.69 351 CYS A N 1
ATOM 2892 C CA . CYS A 1 351 ? -7.292 -9.675 -15.494 1.00 96.69 351 CYS A CA 1
ATOM 2893 C C . CYS A 1 351 ? -8.003 -10.658 -14.565 1.00 96.69 351 CYS A C 1
ATOM 2895 O O . CYS A 1 351 ? -9.084 -10.353 -14.064 1.00 96.69 351 CYS A O 1
ATOM 2897 N N . VAL A 1 352 ? -7.389 -11.820 -14.312 1.00 95.94 352 VAL A N 1
ATOM 2898 C CA . VAL A 1 352 ? -7.960 -12.867 -13.449 1.00 95.94 352 VAL A CA 1
ATOM 2899 C C . VAL A 1 352 ? -8.206 -12.327 -12.042 1.00 95.94 352 VAL A C 1
ATOM 2901 O O . VAL A 1 352 ? -9.297 -12.498 -11.500 1.00 95.94 352 VAL A O 1
ATOM 2904 N N . LEU A 1 353 ? -7.225 -11.630 -11.466 1.00 94.25 353 LEU A N 1
ATOM 2905 C CA . LEU A 1 353 ? -7.337 -11.060 -10.128 1.00 94.25 353 LEU A CA 1
ATOM 2906 C C . LEU A 1 353 ? -8.431 -9.991 -10.051 1.00 94.25 353 LEU A C 1
ATOM 2908 O O . LEU A 1 353 ? -9.263 -10.034 -9.147 1.00 94.25 353 LEU A O 1
ATOM 2912 N N . SER A 1 354 ? -8.469 -9.071 -11.018 1.00 95.31 354 SER A N 1
ATOM 2913 C CA . SER A 1 354 ? -9.453 -7.983 -11.040 1.00 95.31 354 SER A CA 1
ATOM 2914 C C . SER A 1 354 ? -10.873 -8.520 -11.260 1.00 95.31 354 SER A C 1
ATOM 2916 O O . SER A 1 354 ? -11.807 -8.085 -10.588 1.00 95.31 354 SER A O 1
ATOM 2918 N N . ALA A 1 355 ? -11.046 -9.516 -12.136 1.00 95.00 355 ALA A N 1
ATOM 2919 C CA . ALA A 1 355 ? -12.323 -10.201 -12.333 1.00 95.00 355 ALA A CA 1
ATOM 2920 C C . ALA A 1 355 ? -12.781 -10.910 -11.050 1.00 95.00 355 ALA A C 1
ATOM 2922 O O . ALA A 1 355 ? -13.930 -10.762 -10.634 1.00 95.00 355 ALA A O 1
ATOM 2923 N N . PHE A 1 356 ? -11.868 -11.611 -10.373 1.00 93.44 356 PHE A N 1
ATOM 2924 C CA . PHE A 1 356 ? -12.164 -12.273 -9.105 1.00 93.44 356 PHE A CA 1
ATOM 2925 C C . PHE A 1 356 ? -12.562 -11.273 -8.009 1.00 93.44 356 PHE A C 1
ATOM 2927 O O . PHE A 1 356 ? -13.521 -11.516 -7.280 1.00 93.44 356 PHE A O 1
ATOM 2934 N N . GLN A 1 357 ? -11.898 -10.115 -7.931 1.00 92.69 357 GLN A N 1
ATOM 2935 C CA . GLN A 1 357 ? -12.295 -9.024 -7.034 1.00 92.69 357 GLN A CA 1
ATOM 2936 C C . GLN A 1 357 ? -13.694 -8.480 -7.350 1.00 92.69 357 GLN A C 1
ATOM 2938 O O . GLN A 1 357 ? -14.462 -8.216 -6.427 1.00 92.69 357 GLN A O 1
ATOM 2943 N N . LEU A 1 358 ? -14.053 -8.334 -8.629 1.00 93.56 358 LEU A N 1
ATOM 2944 C CA . LEU A 1 358 ? -15.379 -7.851 -9.026 1.00 93.56 358 LEU A CA 1
ATOM 2945 C C . LEU A 1 358 ? -16.500 -8.834 -8.666 1.00 93.56 358 LEU A C 1
ATOM 2947 O O . LEU A 1 358 ? -17.580 -8.392 -8.274 1.00 93.56 358 LEU A O 1
ATOM 2951 N N . CYS A 1 359 ? -16.243 -10.146 -8.701 1.00 92.31 359 CYS A N 1
ATOM 2952 C CA . CYS A 1 359 ? -17.216 -11.155 -8.271 1.00 92.31 359 CYS A CA 1
ATOM 2953 C C . CYS A 1 359 ? -17.679 -10.955 -6.818 1.00 92.31 359 CYS A C 1
ATOM 2955 O O . CYS A 1 359 ? -18.832 -11.243 -6.501 1.00 92.31 359 CYS A O 1
ATOM 2957 N N . PHE A 1 360 ? -16.834 -10.415 -5.934 1.00 89.25 360 PHE A N 1
ATOM 2958 C CA . PHE A 1 360 ? -17.223 -10.160 -4.544 1.00 89.25 360 PHE A CA 1
ATOM 2959 C C . PHE A 1 360 ? -18.323 -9.109 -4.399 1.00 89.25 360 PHE A C 1
ATOM 2961 O O . PHE A 1 360 ? -19.133 -9.238 -3.488 1.00 89.25 360 PHE A O 1
ATOM 2968 N N . PHE A 1 361 ? -18.413 -8.130 -5.304 1.00 87.50 361 PHE A N 1
ATOM 2969 C CA . PHE A 1 361 ? -19.517 -7.161 -5.300 1.00 87.50 361 PHE A CA 1
ATOM 2970 C C . PHE A 1 361 ? -20.862 -7.794 -5.684 1.00 87.50 361 PHE A C 1
ATOM 2972 O O . PHE A 1 361 ? -21.911 -7.259 -5.334 1.00 87.50 361 PHE A O 1
ATOM 2979 N N . LEU A 1 362 ? -20.839 -8.929 -6.392 1.00 86.38 362 LEU A N 1
ATOM 2980 C CA . LEU A 1 362 ? -22.040 -9.701 -6.716 1.00 86.38 362 LEU A CA 1
ATOM 2981 C C . LEU A 1 362 ? -22.455 -10.617 -5.555 1.00 86.38 362 LEU A C 1
ATOM 2983 O O . LEU A 1 362 ? -23.641 -10.841 -5.350 1.00 86.38 362 LEU A O 1
ATOM 2987 N N . VAL A 1 363 ? -21.481 -11.150 -4.808 1.00 86.19 363 VAL A N 1
ATOM 2988 C CA . VAL A 1 363 ? -21.710 -12.117 -3.718 1.00 86.19 363 VAL A CA 1
ATOM 2989 C C . VAL A 1 363 ? -22.040 -11.430 -2.393 1.00 86.19 363 VAL A C 1
ATOM 2991 O O . VAL A 1 363 ? -22.983 -11.820 -1.713 1.00 86.19 363 VAL A O 1
ATOM 2994 N N . TYR A 1 364 ? -21.260 -10.421 -2.008 1.00 79.75 364 TYR A N 1
ATOM 2995 C CA . TYR A 1 364 ? -21.479 -9.634 -0.798 1.00 79.75 364 TYR A CA 1
ATOM 2996 C C . TYR A 1 364 ? -22.178 -8.335 -1.192 1.00 79.75 364 TYR A C 1
ATOM 2998 O O . TYR A 1 364 ? -21.578 -7.261 -1.224 1.00 79.75 364 TYR A O 1
ATOM 3006 N N . HIS A 1 365 ? -23.454 -8.454 -1.561 1.00 60.31 365 HIS A N 1
ATOM 3007 C CA . HIS A 1 365 ? -24.303 -7.292 -1.769 1.00 60.31 365 HIS A CA 1
ATOM 3008 C C . HIS A 1 365 ? -24.530 -6.617 -0.413 1.00 60.31 365 HIS A C 1
ATOM 3010 O O . HIS A 1 365 ? -25.046 -7.236 0.517 1.00 60.31 365 HIS A O 1
ATOM 3016 N N . ASN A 1 366 ? -24.130 -5.352 -0.283 1.00 56.38 366 ASN A N 1
ATOM 3017 C CA . ASN A 1 366 ? -24.561 -4.544 0.849 1.00 56.38 366 ASN A CA 1
ATOM 3018 C C . ASN A 1 366 ? -26.062 -4.298 0.672 1.00 56.38 366 ASN A C 1
ATOM 3020 O O . ASN A 1 366 ? -26.443 -3.453 -0.140 1.00 56.38 366 ASN A O 1
ATOM 3024 N N . ASP A 1 367 ? -26.901 -5.012 1.423 1.00 45.75 367 ASP A N 1
ATOM 3025 C CA . ASP A 1 367 ? -28.309 -4.658 1.601 1.00 45.75 367 ASP A CA 1
ATOM 3026 C C . ASP A 1 367 ? -28.385 -3.265 2.242 1.00 45.75 367 ASP A C 1
ATOM 3028 O O . ASP A 1 367 ? -28.480 -3.094 3.456 1.00 45.75 367 ASP A O 1
ATOM 3032 N N . LYS A 1 368 ? -28.336 -2.230 1.400 1.00 42.72 368 LYS A N 1
ATOM 3033 C CA . LYS A 1 368 ? -28.640 -0.844 1.770 1.00 42.72 368 LYS A CA 1
ATOM 3034 C C . LYS A 1 368 ? -30.146 -0.619 1.969 1.00 42.72 368 LYS A C 1
ATOM 3036 O O . LYS A 1 368 ? -30.567 0.504 2.218 1.00 42.72 368 LYS A O 1
ATOM 3041 N N . SER A 1 369 ? -30.970 -1.664 1.888 1.00 34.88 369 SER A N 1
ATOM 3042 C CA . SER A 1 369 ? -32.435 -1.586 1.951 1.00 34.88 369 SER A CA 1
ATOM 3043 C C . SER A 1 369 ? -33.023 -1.396 3.356 1.00 34.88 369 SER A C 1
ATOM 3045 O O . SER A 1 369 ? -34.239 -1.443 3.489 1.00 34.88 369 SER A O 1
ATOM 3047 N N . ASN A 1 370 ? -32.217 -1.125 4.391 1.00 34.09 370 ASN A N 1
ATOM 3048 C CA . ASN A 1 370 ? -32.719 -0.832 5.743 1.00 34.09 370 ASN A CA 1
ATOM 3049 C C . ASN A 1 370 ? -32.127 0.434 6.393 1.00 34.09 370 ASN A C 1
ATOM 3051 O O . ASN A 1 370 ? -32.306 0.644 7.592 1.00 34.09 370 ASN A O 1
ATOM 3055 N N . GLU A 1 371 ? -31.490 1.333 5.632 1.00 35.06 371 GLU A N 1
ATOM 3056 C CA . GLU A 1 371 ? -31.263 2.715 6.094 1.00 35.06 371 GLU A CA 1
ATOM 3057 C C . GLU A 1 371 ? -32.554 3.535 5.937 1.00 35.06 371 GLU A C 1
ATOM 3059 O O . GLU A 1 371 ? -32.652 4.486 5.169 1.00 35.06 371 GLU A O 1
ATOM 3064 N N . THR A 1 372 ? -33.593 3.125 6.662 1.00 37.34 372 THR A N 1
ATOM 3065 C CA . THR A 1 372 ? -34.743 3.972 6.979 1.00 37.34 372 THR A CA 1
ATOM 3066 C C . THR A 1 372 ? -34.786 4.134 8.492 1.00 37.34 372 THR A C 1
ATOM 3068 O O . THR A 1 372 ? -35.471 3.400 9.192 1.00 37.34 372 THR A O 1
ATOM 3071 N N . TYR A 1 373 ? -34.033 5.106 8.996 1.00 33.31 373 TYR A N 1
ATOM 3072 C CA . TYR A 1 373 ? -34.341 5.772 10.259 1.00 33.31 373 TYR A CA 1
ATOM 3073 C C . TYR A 1 373 ? -34.383 7.266 9.918 1.00 33.31 373 TYR A C 1
ATOM 3075 O O . TYR A 1 373 ? -33.378 7.828 9.495 1.00 33.31 373 TYR A O 1
ATOM 3083 N N . LEU A 1 374 ? -35.569 7.859 9.738 1.00 32.12 374 LEU A N 1
ATOM 3084 C CA . LEU A 1 374 ? -36.457 8.329 10.812 1.00 32.12 374 LEU A CA 1
ATOM 3085 C C . LEU A 1 374 ? -35.677 9.168 11.831 1.00 32.12 374 LEU A C 1
ATOM 3087 O O . LEU A 1 374 ? -35.020 8.612 12.703 1.00 32.12 374 LEU A O 1
ATOM 3091 N N . ILE A 1 375 ? -35.753 10.483 11.580 1.00 34.84 375 ILE A N 1
ATOM 3092 C CA . ILE A 1 375 ? -35.853 11.641 12.492 1.00 34.84 375 ILE A CA 1
ATOM 3093 C C . ILE A 1 375 ? -35.217 11.482 13.874 1.00 34.84 375 ILE A C 1
ATOM 3095 O O . ILE A 1 375 ? -35.727 10.669 14.676 1.00 34.84 375 ILE A O 1
#

pLDDT: mean 77.83, std 22.1, range [22.42, 98.38]

InterPro domains:
  IPR004316 Sugar transporter SWEET repeat [PF03083] (186-251)
  IPR004316 Sugar transporter SWEET repeat [PF03083] (284-368)
  IPR032870 Alpha-ketoglutarate-dependent dioxygenase alkB homologue 7-like [PTHR21052] (29-184)
  IPR037151 Alpha-ketoglutarate-dependent dioxygenase AlkB-like superfamily [G3DSA:2.60.120.590] (35-192)

Foldseek 3Di:
DFWDKWKKKAFDDDDDDPPPDDDDDDDDDDDDDDDDDPPPVPVVQVVQKDKAPQLDDPVLLVQVCVVPVVPQVVDAFDQADPVRFKGRKTKDKDQDDPPSNVVVVVSLCVVAHDPPDDDDSIDMDMDHDNPIIGHTDDDFCVPDPQKDKDFAADGKMKMKMAIPVDRVDIDIDIHGHRMMMIGGDPCVVNVVQAAPTPPDLLVLLLQLLLLLLQLVLCVLVVNPVSNVVSVVSNVVSVVVLVSNCVRHPPNPVSVVSNVVSVVVSVVLVVVCVPDPPSVVSSVVSLVVSLVSLQVVVVVLVVVVVVCVVVLACPVPDVVVLVVQLVVLVVQLVVCVVVVNPSSNPSSVVSNVSSVVSVVSCVVSPPPPVPPDDDD

Secondary structure (DSSP, 8-state):
----EEEEEEE--S---GGG-----------------TT-HHHHHHHHEEEETT-S-HHHHHHHHHHHHHHHTTSPPBS--TTS-EEEEEEEEE----HHHHHHHHHHHHHHS-TTS---SSEEEEEEEEEEEEEEE---TTT--SEEEEE--SS-EEEEEEETTEEEEEEEEEE-TTPEEEEE-THHHHHTT---TT--HHHHHHHHHHHHHHHHHHHHHT-HHHHHHHHHHHHHHHHHHHHHHHH-S--HHHHHHHHHHHHHHHHHHHHHHH-S-HHHHHHHHHHHHHHHHHHTTHHHHHHHHHHHHHT--TTS-HHHHHHHHHHHHHHHHHHHHTT-HHHHHHHHHHHHHHHHHHHHHHHS----TT-----

Organism: NCBI:txid103933

Radius of gyration: 25.75 Å; chains: 1; bounding box: 64×49×75 Å